Protein AF-A0A2H9MFX4-F1 (afdb_monomer)

Solvent-accessible surface area (backbone atoms only — not comparable to full-atom values): 13055 Å² total; per-residue (Å²): 135,83,80,72,89,67,78,86,83,47,38,59,93,48,71,59,37,54,36,48,76,57,34,69,46,71,56,81,93,83,42,78,42,67,38,9,71,33,79,54,71,45,71,46,87,70,40,37,30,39,48,29,32,22,68,29,23,31,64,46,41,86,54,72,51,70,62,97,59,85,51,80,83,89,83,82,90,82,64,96,91,70,81,88,90,69,98,63,99,62,86,80,71,84,75,75,82,87,59,84,83,77,72,57,59,90,75,57,66,83,73,75,92,59,72,44,78,38,73,42,32,25,54,80,18,57,61,35,7,51,54,70,75,44,66,69,69,41,53,70,88,70,70,82,56,102,54,52,88,70,20,3,29,43,32,63,36,72,37,63,79,39,80,91,33,45,35,37,38,30,18,25,57,45,76,68,23,28,50,36,24,50,49,42,61,76,39,38,87,81,43,38,85,66,49,60,96,47,59,25,32,34,24,64,42,82,45,77,91,26,44,44,68,56,82,128

Foldseek 3Di:
DDPPPPPPPAQDDDHLFFDQQSDWDDDPDDDIGGDRCAQQWDADQQGKIWHRNPNQNSNRHTDIDDDPDGDDDDDDDDDPPDDDPDPDPDDPPPPPPPDPPDDALVRDDPPPPAAEEAQEDQARHVVNCQLLVHDYPDAQVVVSDLDHALKWKWAWGACRRHHGHIYIYTYDNDPVNSVQSVLLVVVCVVQVVLPPPARMWIANGNDNVRIHGSDD

Sequence (216 aa):
WKVASEAFTNLGTTANTEEADELQTKAGTTSWINMGTKDEDHRSLYGIIIMNPKSHGASDEAVFKVPSEQVFATVSVKGPGSTTTATGTGIKKVVPVTNAVAKLDTEVSLPVGKHLVLVGGPAVNKLTAQALGLTYPTYGSSGLLPFAQGEGYVGLTDGVLEIGKYAVVVAGWEAGDTRNACSVLQQFGTFATQLDGNMAVKVTSVSASGITPVTS

Secondary structure (DSSP, 8-state):
----SS---SSSSSTTS--TTSSEEEETTTEEEE-TT--S-EE-TTSPEEP-HHHHHTTT---EE--SSPPPP------TT-----SSS---------S-----GGG-PSP-SS-EEEES-TTT-HHHHHHTT-PSS--GGGS-SSS-TT-EEEEEEESSSSTT-EEEEEEESSHHHHHHHHHHHHTTTTSHHHHTT-SEEEESSSSGGGEEE---

Mean predicted aligned error: 16.89 Å

Structure (mmCIF, N/CA/C/O backbone):
data_AF-A0A2H9MFX4-F1
#
_entry.id   AF-A0A2H9MFX4-F1
#
loop_
_atom_site.group_PDB
_atom_site.id
_atom_site.type_symbol
_atom_site.label_atom_id
_atom_site.label_alt_id
_atom_site.label_comp_id
_atom_site.label_asym_id
_atom_site.label_entity_id
_atom_site.label_seq_id
_atom_site.pdbx_PDB_ins_code
_atom_site.Cartn_x
_atom_site.Cartn_y
_atom_site.Cartn_z
_atom_site.occupancy
_atom_site.B_iso_or_equiv
_atom_site.auth_seq_id
_atom_site.auth_comp_id
_atom_site.auth_asym_id
_atom_site.auth_atom_id
_atom_site.pdbx_PDB_model_num
ATOM 1 N N . TRP A 1 1 ? 35.427 -18.149 -48.320 1.00 39.41 1 TRP A N 1
ATOM 2 C CA . TRP A 1 1 ? 35.585 -16.826 -48.942 1.00 39.41 1 TRP A CA 1
ATOM 3 C C . TRP A 1 1 ? 36.819 -16.910 -49.830 1.00 39.41 1 TRP A C 1
ATOM 5 O O . TRP A 1 1 ? 37.859 -17.338 -49.351 1.00 39.41 1 TRP A O 1
ATOM 15 N N . LYS A 1 2 ? 36.685 -16.682 -51.140 1.00 39.28 2 LYS A N 1
ATOM 16 C CA . LYS A 1 2 ? 37.841 -16.569 -52.040 1.00 39.28 2 LYS A CA 1
ATOM 17 C C . LYS A 1 2 ? 38.113 -15.078 -52.191 1.00 39.28 2 LYS A C 1
ATOM 19 O O . LYS A 1 2 ? 37.252 -14.378 -52.710 1.00 39.28 2 LYS A O 1
ATOM 24 N N . VAL A 1 3 ? 39.256 -14.611 -51.700 1.00 50.12 3 VAL A N 1
ATOM 25 C CA . VAL A 1 3 ? 39.753 -13.265 -52.003 1.00 50.12 3 VAL A CA 1
ATOM 26 C C . VAL A 1 3 ? 40.294 -13.327 -53.424 1.00 50.12 3 VAL A C 1
ATOM 28 O O . VAL A 1 3 ? 41.246 -14.063 -53.684 1.00 50.12 3 VAL A O 1
ATOM 31 N N . ALA A 1 4 ? 39.639 -12.643 -54.360 1.00 57.91 4 ALA A N 1
ATOM 32 C CA . ALA A 1 4 ? 40.260 -12.341 -55.641 1.00 57.91 4 ALA A CA 1
ATOM 33 C C . ALA A 1 4 ? 41.395 -11.351 -55.354 1.00 57.91 4 ALA A C 1
ATOM 35 O O . ALA A 1 4 ? 41.192 -10.376 -54.639 1.00 57.91 4 ALA A O 1
ATOM 36 N N . SER A 1 5 ? 42.598 -11.665 -55.821 1.00 59.69 5 SER A N 1
ATOM 37 C CA . SER A 1 5 ? 43.864 -11.047 -55.419 1.00 59.69 5 SER A CA 1
ATOM 38 C C . SER A 1 5 ? 44.111 -9.655 -56.012 1.00 59.69 5 SER A C 1
ATOM 40 O O . SER A 1 5 ? 45.230 -9.360 -56.428 1.00 59.69 5 SER A O 1
ATOM 42 N N . GLU A 1 6 ? 43.099 -8.799 -56.067 1.00 59.06 6 GLU A N 1
ATOM 43 C CA . GLU A 1 6 ? 43.366 -7.367 -56.151 1.00 59.06 6 GLU A CA 1
ATOM 44 C C . GLU A 1 6 ? 43.739 -6.928 -54.737 1.00 59.06 6 GLU A C 1
ATOM 46 O O . GLU A 1 6 ? 43.030 -7.227 -53.773 1.00 59.06 6 GLU A O 1
ATOM 51 N N . ALA A 1 7 ? 44.934 -6.356 -54.587 1.00 64.50 7 ALA A N 1
ATOM 52 C CA . ALA A 1 7 ? 45.392 -5.873 -53.297 1.00 64.50 7 ALA A CA 1
ATOM 53 C C . ALA A 1 7 ? 44.361 -4.858 -52.803 1.00 64.50 7 ALA A C 1
ATOM 55 O O . ALA A 1 7 ? 44.140 -3.839 -53.448 1.00 64.50 7 ALA A O 1
ATOM 56 N N . PHE A 1 8 ? 43.698 -5.168 -51.696 1.00 71.94 8 PHE A N 1
ATOM 57 C CA . PHE A 1 8 ? 42.841 -4.212 -51.019 1.00 71.94 8 PHE A CA 1
ATOM 58 C C . PHE A 1 8 ? 43.745 -3.083 -50.512 1.00 71.94 8 PHE A C 1
ATOM 60 O O . PHE A 1 8 ? 44.498 -3.285 -49.561 1.00 71.94 8 PHE A O 1
ATOM 67 N N . THR A 1 9 ? 43.778 -1.961 -51.232 1.00 77.31 9 THR A N 1
ATOM 68 C CA . THR A 1 9 ? 44.751 -0.878 -51.017 1.00 77.31 9 THR A CA 1
AT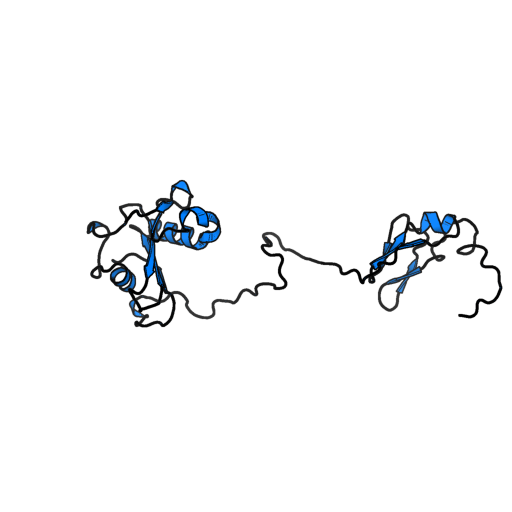OM 69 C C . THR A 1 9 ? 44.263 0.184 -50.052 1.00 77.31 9 THR A C 1
ATOM 71 O O . THR A 1 9 ? 45.087 0.810 -49.397 1.00 77.31 9 THR A O 1
ATOM 74 N N . ASN A 1 10 ? 42.953 0.392 -49.986 1.00 83.25 10 ASN A N 1
ATOM 75 C CA . ASN A 1 10 ? 42.322 1.440 -49.201 1.00 83.25 10 ASN A CA 1
ATOM 76 C C . ASN A 1 10 ? 40.840 1.116 -48.980 1.00 83.25 10 ASN A C 1
ATOM 78 O O . ASN A 1 10 ? 40.274 0.264 -49.675 1.00 83.25 10 ASN A O 1
ATOM 82 N N . LEU A 1 11 ? 40.220 1.805 -48.025 1.00 81.06 11 LEU A N 1
ATOM 83 C CA . LEU A 1 11 ? 38.769 1.851 -47.918 1.00 81.06 11 LEU A CA 1
ATOM 84 C C . LEU A 1 11 ? 38.230 2.866 -48.938 1.00 81.06 11 LEU A C 1
ATOM 86 O O . LEU A 1 11 ? 38.891 3.846 -49.276 1.00 81.06 11 LEU A O 1
ATOM 90 N N . GLY A 1 12 ? 37.070 2.565 -49.524 1.00 82.12 12 GLY A N 1
ATOM 91 C CA . GLY A 1 12 ? 36.447 3.430 -50.527 1.00 82.12 12 GLY A CA 1
ATOM 92 C C . GLY A 1 12 ? 37.248 3.597 -51.828 1.00 82.12 12 GLY A C 1
ATOM 93 O O . GLY A 1 12 ? 37.986 2.718 -52.277 1.00 82.12 12 GLY A O 1
ATOM 94 N N . THR A 1 13 ? 37.040 4.738 -52.473 1.00 85.25 13 THR A N 1
ATOM 95 C CA . THR A 1 13 ? 37.606 5.130 -53.768 1.00 85.25 13 THR A CA 1
ATOM 96 C C . THR A 1 13 ? 38.940 5.857 -53.603 1.00 85.25 13 THR A C 1
ATOM 98 O O . THR A 1 13 ? 39.829 5.704 -54.442 1.00 85.25 13 THR A O 1
ATOM 101 N N . THR A 1 14 ? 39.090 6.633 -52.528 1.00 85.00 14 THR A N 1
ATOM 102 C CA . THR A 1 14 ? 40.250 7.492 -52.266 1.00 85.00 14 THR A CA 1
ATOM 103 C C . THR A 1 14 ? 40.988 7.042 -51.010 1.00 85.00 14 THR A C 1
ATOM 105 O O . THR A 1 14 ? 40.412 6.999 -49.932 1.00 85.00 14 THR A O 1
ATOM 108 N N . ALA A 1 15 ? 42.289 6.767 -51.128 1.00 85.56 15 ALA A N 1
ATOM 109 C CA . ALA A 1 15 ? 43.101 6.359 -49.983 1.00 85.56 15 ALA A CA 1
ATOM 110 C C . ALA A 1 15 ? 43.196 7.444 -48.899 1.00 85.56 15 ALA A C 1
ATOM 112 O O . ALA A 1 15 ? 43.315 8.634 -49.210 1.00 85.56 15 ALA A O 1
ATOM 113 N N . ASN A 1 16 ? 43.239 7.015 -47.635 1.00 85.00 16 ASN A N 1
ATOM 114 C CA . ASN A 1 16 ? 43.343 7.867 -46.445 1.00 85.00 16 ASN A CA 1
ATOM 115 C C . ASN A 1 16 ? 42.297 8.998 -46.397 1.00 85.00 16 ASN A C 1
ATOM 117 O O . ASN A 1 16 ? 42.603 10.128 -46.008 1.00 85.00 16 ASN A O 1
ATOM 121 N N . THR A 1 17 ? 41.081 8.733 -46.874 1.00 87.06 17 THR A N 1
ATOM 122 C CA . THR A 1 17 ? 39.994 9.717 -46.921 1.00 87.06 17 THR A CA 1
ATOM 123 C C . THR A 1 17 ? 38.703 9.058 -46.473 1.00 87.06 17 THR A C 1
ATOM 125 O O . THR A 1 17 ? 38.373 7.987 -46.963 1.00 87.06 17 THR A O 1
ATOM 128 N N . GLU A 1 18 ? 37.953 9.698 -45.573 1.00 83.62 18 GLU A N 1
ATOM 129 C CA . GLU A 1 18 ? 36.629 9.197 -45.219 1.00 83.62 18 GLU A CA 1
ATOM 130 C C . GLU A 1 18 ? 35.659 9.312 -46.405 1.00 83.62 18 GLU A C 1
ATOM 132 O O . GLU A 1 18 ? 35.502 10.374 -47.017 1.00 83.62 18 GLU A O 1
ATOM 137 N N . GLU A 1 19 ? 34.936 8.237 -46.697 1.00 87.38 19 GLU A N 1
ATOM 138 C CA . GLU A 1 19 ? 33.903 8.223 -47.732 1.00 87.38 19 GLU A CA 1
ATOM 139 C C . GLU A 1 19 ? 32.602 7.662 -47.162 1.00 87.38 19 GLU A C 1
ATOM 141 O O . GLU A 1 19 ? 32.580 6.690 -46.416 1.00 87.38 19 GLU A O 1
ATOM 146 N N . ALA A 1 20 ? 31.464 8.282 -47.480 1.00 87.50 20 ALA A N 1
ATOM 147 C CA . ALA A 1 20 ? 30.200 7.937 -46.824 1.00 87.50 20 ALA A CA 1
ATOM 148 C C . ALA A 1 20 ? 29.805 6.461 -47.011 1.00 87.50 20 ALA A C 1
ATOM 150 O O . ALA A 1 20 ? 29.220 5.855 -46.109 1.00 87.50 20 ALA A O 1
ATOM 151 N N . ASP A 1 21 ? 30.106 5.897 -48.173 1.00 87.25 21 ASP A N 1
ATOM 152 C CA . ASP A 1 21 ? 29.733 4.560 -48.617 1.00 87.25 21 ASP A CA 1
ATOM 153 C C . ASP A 1 21 ? 30.829 3.498 -48.440 1.00 87.25 21 ASP A C 1
ATOM 155 O O . ASP A 1 21 ? 30.566 2.330 -48.720 1.00 87.25 21 ASP A O 1
ATOM 159 N N . GLU A 1 22 ? 31.997 3.843 -47.884 1.00 85.44 22 GLU A N 1
ATOM 160 C CA . GLU A 1 22 ? 33.064 2.867 -47.594 1.00 85.44 22 GLU A CA 1
ATOM 161 C C . GLU A 1 22 ? 32.666 1.862 -46.501 1.00 85.44 22 GLU A C 1
ATOM 163 O O . GLU A 1 22 ? 33.115 0.714 -46.481 1.00 85.44 22 GLU A O 1
ATOM 168 N N . LEU A 1 23 ? 31.780 2.292 -45.595 1.00 86.94 23 LEU A N 1
ATOM 169 C CA . LEU A 1 23 ? 31.239 1.482 -44.517 1.00 86.94 23 LEU A CA 1
ATOM 170 C C . LEU A 1 23 ? 29.729 1.663 -44.437 1.00 86.94 23 LEU A C 1
ATOM 172 O O . LEU A 1 23 ? 29.219 2.767 -44.241 1.00 86.94 23 LEU A O 1
ATOM 176 N N . GLN A 1 24 ? 29.001 0.552 -44.521 1.00 88.38 24 GLN A N 1
ATOM 177 C CA . GLN A 1 24 ? 27.544 0.549 -44.490 1.00 88.38 24 GLN A CA 1
ATOM 178 C C . GLN A 1 24 ? 27.020 -0.446 -43.462 1.00 88.38 24 GLN A C 1
ATOM 180 O O . GLN A 1 24 ? 27.511 -1.567 -43.331 1.00 88.38 24 GLN A O 1
ATOM 185 N N . THR A 1 25 ? 25.974 -0.048 -42.743 1.00 85.62 25 THR A N 1
ATOM 186 C CA . THR A 1 25 ? 25.243 -0.938 -41.836 1.00 85.62 25 THR A CA 1
ATOM 187 C C . THR A 1 25 ? 23.812 -1.093 -42.287 1.00 85.62 25 THR A C 1
ATOM 189 O O . THR A 1 25 ? 23.254 -0.238 -42.970 1.00 85.62 25 THR A O 1
ATOM 192 N N . LYS A 1 26 ? 23.192 -2.200 -41.895 1.00 82.50 26 LYS A N 1
ATOM 193 C CA . LYS A 1 26 ? 21.798 -2.448 -42.216 1.00 82.50 26 LYS A CA 1
ATOM 194 C C . LYS A 1 26 ? 20.895 -1.936 -41.098 1.00 82.50 26 LYS A C 1
ATOM 196 O O . LYS A 1 26 ? 21.016 -2.372 -39.954 1.00 82.50 26 LYS A O 1
ATOM 201 N N . ALA A 1 27 ? 19.952 -1.066 -41.440 1.00 74.31 27 ALA A N 1
ATOM 202 C CA . ALA A 1 27 ? 18.831 -0.724 -40.578 1.00 74.31 27 ALA A CA 1
ATOM 203 C C . ALA A 1 27 ? 17.614 -1.572 -40.954 1.00 74.31 27 ALA A C 1
ATOM 205 O O . ALA A 1 27 ? 17.039 -1.442 -42.038 1.00 74.31 27 ALA A O 1
ATOM 206 N N . GLY A 1 28 ? 17.225 -2.468 -40.047 1.00 70.81 28 GLY A N 1
ATOM 207 C CA . GLY A 1 28 ? 16.131 -3.407 -40.282 1.00 70.81 28 GLY A CA 1
ATOM 208 C C . GLY A 1 28 ? 16.453 -4.427 -41.380 1.00 70.81 28 GLY A C 1
ATOM 209 O O . GLY A 1 28 ? 17.571 -4.929 -41.487 1.00 70.81 28 GLY A O 1
ATOM 210 N N . THR A 1 29 ? 15.456 -4.782 -42.190 1.00 68.69 29 THR A N 1
ATOM 211 C CA . THR A 1 29 ? 15.558 -5.871 -43.177 1.00 68.69 29 THR A CA 1
ATOM 212 C C . THR A 1 29 ? 15.873 -5.414 -44.598 1.00 68.69 29 THR A C 1
ATOM 214 O O . THR A 1 29 ? 16.245 -6.266 -45.408 1.00 68.69 29 THR A O 1
ATOM 217 N N . THR A 1 30 ? 15.822 -4.116 -44.909 1.00 70.50 30 THR A N 1
ATOM 218 C CA . THR A 1 30 ? 15.873 -3.648 -46.309 1.00 70.50 30 THR A CA 1
ATOM 219 C C . THR A 1 30 ? 16.754 -2.432 -46.583 1.00 70.50 30 THR A C 1
ATOM 221 O O . THR A 1 30 ? 17.080 -2.216 -47.745 1.00 70.50 30 THR A O 1
ATOM 224 N N . SER A 1 31 ? 17.171 -1.662 -45.574 1.00 83.12 31 SER A N 1
ATOM 225 C CA . SER A 1 31 ? 17.859 -0.384 -45.810 1.00 83.12 31 SER A CA 1
ATOM 226 C C . SER A 1 31 ? 19.318 -0.422 -45.367 1.00 83.12 31 SER A C 1
ATOM 228 O O . SER A 1 31 ? 19.612 -0.816 -44.238 1.00 83.12 31 SER A O 1
ATOM 230 N N . TRP A 1 32 ? 20.219 0.020 -46.244 1.00 85.44 32 TRP A N 1
ATOM 231 C CA . TRP A 1 32 ? 21.618 0.292 -45.914 1.00 85.44 32 TRP A CA 1
ATOM 232 C C . TRP A 1 32 ? 21.774 1.750 -45.490 1.00 85.44 32 TRP A C 1
ATOM 234 O O . TRP A 1 32 ? 21.165 2.641 -46.081 1.00 85.44 32 TRP A O 1
ATOM 244 N N . ILE A 1 33 ? 22.567 1.984 -44.452 1.00 86.88 33 ILE A N 1
ATOM 245 C CA . ILE A 1 33 ? 22.908 3.308 -43.949 1.00 86.88 33 ILE A CA 1
ATOM 246 C C . ILE A 1 33 ? 24.422 3.470 -44.015 1.00 86.88 33 ILE A C 1
ATOM 248 O O . ILE A 1 33 ? 25.167 2.659 -43.465 1.00 86.88 33 ILE A O 1
ATOM 252 N N . ASN A 1 34 ? 24.836 4.555 -44.656 1.00 91.00 34 ASN A N 1
ATOM 253 C CA . ASN A 1 34 ? 26.212 5.021 -44.758 1.00 91.00 34 ASN A CA 1
ATOM 254 C C . ASN A 1 34 ? 26.750 5.456 -43.390 1.00 91.00 34 ASN A C 1
ATOM 256 O O . ASN A 1 34 ? 26.159 6.319 -42.733 1.00 91.00 34 ASN A O 1
ATOM 260 N N . MET A 1 35 ? 27.855 4.846 -42.967 1.00 88.38 35 MET A N 1
ATOM 261 C CA . MET A 1 35 ? 28.518 5.098 -41.688 1.00 88.38 35 MET A CA 1
ATOM 262 C C . MET A 1 35 ? 29.842 5.840 -41.833 1.00 88.38 35 MET A C 1
ATOM 264 O O . MET A 1 35 ? 30.261 6.427 -40.846 1.00 88.38 35 MET A O 1
ATOM 268 N N . GLY A 1 36 ? 30.489 5.842 -43.004 1.00 87.25 36 GLY A N 1
ATOM 269 C CA . GLY A 1 36 ? 31.882 6.294 -43.130 1.00 87.25 36 GLY A CA 1
ATOM 270 C C . GLY A 1 36 ? 32.133 7.729 -42.659 1.00 87.25 36 GLY A C 1
ATOM 271 O O . GLY A 1 36 ? 33.122 7.996 -42.002 1.00 87.25 36 GLY A O 1
ATOM 272 N N . THR A 1 37 ? 31.181 8.653 -42.823 1.00 89.81 37 THR A N 1
ATOM 273 C CA . THR A 1 37 ? 31.348 10.048 -42.362 1.00 89.81 37 THR A CA 1
ATOM 274 C C . THR A 1 37 ? 30.904 10.302 -40.918 1.00 89.81 37 THR A C 1
ATOM 276 O O . THR A 1 37 ? 30.735 11.459 -40.528 1.00 89.81 37 THR A O 1
ATOM 279 N N . LYS A 1 38 ? 30.623 9.261 -40.129 1.00 88.75 38 LYS A N 1
ATOM 280 C CA . LYS A 1 38 ? 30.184 9.407 -38.737 1.00 88.75 38 LYS A CA 1
ATOM 281 C C . LYS A 1 38 ? 31.383 9.533 -37.806 1.00 88.75 38 LYS A C 1
ATOM 283 O O . LYS A 1 38 ? 32.264 8.684 -37.806 1.00 88.75 38 LYS A O 1
ATOM 288 N N . ASP A 1 39 ? 31.394 10.587 -37.004 1.00 90.00 39 ASP A N 1
ATOM 289 C CA . ASP A 1 39 ? 32.434 10.920 -36.024 1.00 90.00 39 ASP A CA 1
ATOM 290 C C . ASP A 1 39 ? 32.157 10.351 -34.620 1.00 90.00 39 ASP A C 1
ATOM 292 O O . ASP A 1 39 ? 32.932 10.561 -33.687 1.00 90.00 39 ASP A O 1
ATOM 296 N N . GLU A 1 40 ? 31.073 9.588 -34.480 1.00 89.12 40 GLU A N 1
ATOM 297 C CA . GLU A 1 40 ? 30.608 8.982 -33.236 1.00 89.12 40 GLU A CA 1
ATOM 298 C C . GLU A 1 40 ? 30.688 7.449 -33.287 1.00 89.12 40 GLU A C 1
ATOM 300 O O . GLU A 1 40 ? 30.625 6.822 -34.349 1.00 89.12 40 GLU A O 1
ATOM 305 N N . ASP A 1 41 ? 30.760 6.829 -32.110 1.00 89.75 41 ASP A N 1
ATOM 306 C CA . ASP A 1 41 ? 30.645 5.380 -31.979 1.00 89.75 41 ASP A CA 1
ATOM 307 C C . ASP A 1 41 ? 29.198 4.928 -32.217 1.00 89.75 41 ASP A C 1
ATOM 309 O O . ASP A 1 41 ? 28.263 5.344 -31.526 1.00 89.75 41 ASP A O 1
ATOM 313 N N . HIS A 1 42 ? 29.006 3.990 -33.144 1.00 86.19 42 HIS A N 1
ATOM 314 C CA . HIS A 1 42 ? 27.687 3.465 -33.486 1.00 86.19 42 HIS A CA 1
ATOM 315 C C . HIS A 1 42 ? 27.511 2.026 -33.018 1.00 86.19 42 HIS A C 1
ATOM 317 O O . HIS A 1 42 ? 28.303 1.146 -33.338 1.00 86.19 42 HIS A O 1
ATOM 323 N N . ARG A 1 43 ? 26.428 1.749 -32.284 1.00 86.12 43 ARG A N 1
ATOM 324 C CA . ARG A 1 43 ? 26.096 0.397 -31.820 1.00 86.12 43 ARG A CA 1
ATOM 325 C C . ARG A 1 43 ? 25.024 -0.243 -32.700 1.00 86.12 43 ARG A C 1
ATOM 327 O O . ARG A 1 43 ? 23.936 0.300 -32.863 1.00 86.12 43 ARG A O 1
ATOM 334 N N . SER A 1 44 ? 25.316 -1.435 -33.207 1.00 80.75 44 SER A N 1
ATOM 335 C CA . SER A 1 44 ? 24.356 -2.285 -33.913 1.00 80.75 44 SER A CA 1
ATOM 336 C C . SER A 1 44 ? 23.330 -2.921 -32.966 1.00 80.75 44 SER A C 1
ATOM 338 O O . SER A 1 44 ? 23.552 -3.035 -31.759 1.00 80.75 44 SER A O 1
ATOM 340 N N . LEU A 1 45 ? 22.230 -3.432 -33.531 1.00 74.25 45 LEU A N 1
ATOM 341 C CA . LEU A 1 45 ? 21.192 -4.165 -32.792 1.00 74.25 45 LEU A CA 1
ATOM 342 C C . LEU A 1 45 ? 21.745 -5.360 -31.995 1.00 74.25 45 LEU A C 1
ATOM 344 O O . LEU A 1 45 ? 21.217 -5.694 -30.940 1.00 74.25 45 LEU A O 1
ATOM 348 N N . TYR A 1 46 ? 22.818 -5.983 -32.484 1.00 73.69 46 TYR A N 1
ATOM 349 C CA . TYR A 1 46 ? 23.451 -7.146 -31.857 1.00 73.69 46 TYR A CA 1
ATOM 350 C C . TYR A 1 46 ? 24.598 -6.773 -30.907 1.00 73.69 46 TYR A C 1
ATOM 352 O O . TYR A 1 46 ? 25.336 -7.643 -30.455 1.00 73.69 46 TYR A O 1
ATOM 360 N N . GLY A 1 47 ? 24.762 -5.484 -30.590 1.00 76.44 47 GLY A N 1
ATOM 361 C CA . GLY A 1 47 ? 25.734 -5.012 -29.606 1.00 76.44 47 GLY A CA 1
ATOM 362 C C . GLY A 1 47 ? 27.143 -4.763 -30.141 1.00 76.44 47 GLY A C 1
ATOM 363 O O . GLY A 1 47 ? 27.972 -4.264 -29.386 1.00 76.44 47 GLY A O 1
ATOM 364 N N . ILE A 1 48 ? 27.415 -5.048 -31.420 1.00 85.88 48 ILE A N 1
ATOM 365 C CA . ILE A 1 48 ? 28.682 -4.678 -32.073 1.00 85.88 48 ILE A CA 1
ATOM 366 C C . ILE A 1 48 ? 28.762 -3.155 -32.125 1.00 85.88 48 ILE A C 1
ATOM 368 O O . ILE A 1 48 ? 27.821 -2.525 -32.613 1.00 85.88 48 ILE A O 1
ATOM 372 N N . ILE A 1 49 ? 29.856 -2.585 -31.628 1.00 87.56 49 ILE A N 1
ATOM 373 C CA . ILE A 1 49 ? 30.132 -1.149 -31.695 1.00 87.56 49 ILE A CA 1
ATOM 374 C C . ILE A 1 49 ? 31.136 -0.907 -32.817 1.00 87.56 49 ILE A C 1
ATOM 376 O O . ILE A 1 49 ? 32.187 -1.541 -32.859 1.00 87.56 49 ILE A O 1
ATOM 380 N N . ILE A 1 50 ? 30.795 0.004 -33.713 1.00 89.12 50 ILE A N 1
ATOM 381 C CA . ILE A 1 50 ? 31.646 0.530 -34.770 1.00 89.12 50 ILE A CA 1
ATOM 382 C C . ILE A 1 50 ? 32.278 1.797 -34.210 1.00 89.12 50 ILE A C 1
ATOM 384 O O . ILE A 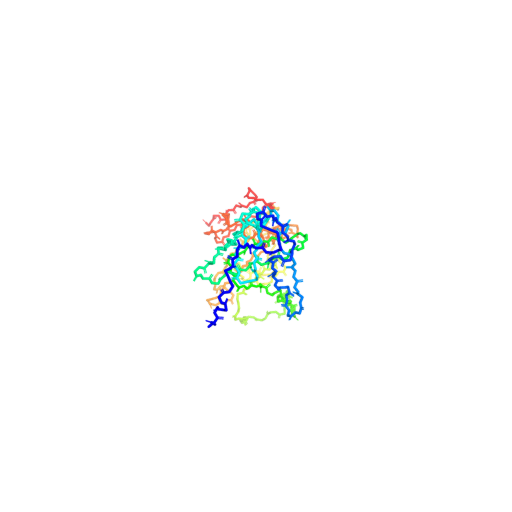1 50 ? 31.549 2.717 -33.835 1.00 89.12 50 ILE A O 1
ATOM 388 N N . MET A 1 51 ? 33.601 1.810 -34.085 1.00 88.94 51 MET A N 1
ATOM 389 C CA . MET A 1 51 ? 34.311 2.902 -33.428 1.00 88.94 51 MET A CA 1
ATOM 390 C C . MET A 1 51 ? 34.671 3.991 -34.426 1.00 88.94 51 MET A C 1
ATOM 392 O O . MET A 1 51 ? 35.326 3.684 -35.417 1.00 88.94 51 MET A O 1
ATOM 396 N N . ASN A 1 52 ? 34.252 5.230 -34.142 1.00 88.56 52 ASN A N 1
ATOM 397 C CA . ASN A 1 52 ? 34.512 6.445 -34.929 1.00 88.56 52 ASN A CA 1
ATOM 398 C C . ASN A 1 52 ? 34.823 6.168 -36.421 1.00 88.56 52 ASN A C 1
ATOM 400 O O . ASN A 1 52 ? 35.995 6.230 -36.819 1.00 88.56 52 ASN A O 1
ATOM 404 N N . PRO A 1 53 ? 33.807 5.792 -37.224 1.00 89.38 53 PRO A N 1
ATOM 405 C CA . PRO A 1 53 ? 33.990 5.406 -38.622 1.00 89.38 53 PRO A CA 1
ATOM 406 C C . PRO A 1 53 ? 34.797 6.411 -39.441 1.00 89.38 53 PRO A C 1
ATOM 408 O O . PRO A 1 53 ? 35.645 6.004 -40.220 1.00 89.38 53 PRO A O 1
ATOM 411 N N . LYS A 1 54 ? 34.589 7.709 -39.207 1.00 89.19 54 LYS A N 1
ATOM 412 C CA . LYS A 1 54 ? 35.254 8.789 -39.934 1.00 89.19 54 LYS A CA 1
ATOM 413 C C . LYS A 1 54 ? 36.763 8.781 -39.758 1.00 89.19 54 LYS A C 1
ATOM 415 O O . LYS A 1 54 ? 37.504 8.829 -40.733 1.00 89.19 54 LYS A O 1
ATOM 420 N N . SER A 1 55 ? 37.228 8.741 -38.511 1.00 89.88 55 SER A N 1
ATOM 421 C CA . SER A 1 55 ? 38.665 8.814 -38.237 1.00 89.88 55 SER A CA 1
ATOM 422 C C . SER A 1 55 ? 39.409 7.567 -38.711 1.00 89.88 55 SER A C 1
ATOM 424 O O . SER A 1 55 ? 40.560 7.676 -39.129 1.00 89.88 55 SER A O 1
ATOM 426 N N . HIS A 1 56 ? 38.776 6.396 -38.613 1.00 86.69 56 HIS A N 1
ATOM 427 C CA . HIS A 1 56 ? 39.394 5.141 -39.033 1.00 86.69 56 HIS A CA 1
ATOM 428 C C . HIS A 1 56 ? 39.299 4.948 -40.553 1.00 86.69 56 HIS A C 1
ATOM 430 O O . HIS A 1 56 ? 40.287 4.535 -41.147 1.00 86.69 56 HIS A O 1
ATOM 436 N N . GLY A 1 57 ? 38.198 5.352 -41.197 1.00 85.00 57 GLY A N 1
ATOM 437 C CA . GLY A 1 57 ? 38.058 5.378 -42.659 1.00 85.00 57 GLY A CA 1
ATOM 438 C C . GLY A 1 57 ? 39.109 6.265 -43.328 1.00 85.00 57 GLY A C 1
ATOM 439 O O . GLY A 1 57 ? 39.832 5.817 -44.210 1.00 85.00 57 GLY A O 1
ATOM 440 N N . ALA A 1 58 ? 39.352 7.460 -42.775 1.00 87.38 58 ALA A N 1
ATOM 441 C CA . ALA A 1 58 ? 40.457 8.328 -43.198 1.00 87.38 58 ALA A CA 1
ATOM 442 C C . ALA A 1 58 ? 41.867 7.737 -42.968 1.00 87.38 58 ALA A C 1
ATOM 444 O O . ALA A 1 58 ? 42.854 8.316 -43.413 1.00 87.38 58 ALA A O 1
ATOM 445 N N . SER A 1 59 ? 41.978 6.605 -42.270 1.00 86.94 59 SER A N 1
ATOM 446 C CA . SER A 1 59 ? 43.220 5.841 -42.083 1.00 86.94 59 SER A CA 1
ATOM 447 C C . SER A 1 59 ? 43.172 4.467 -42.769 1.00 86.94 59 SER A C 1
ATOM 449 O O . SER A 1 59 ? 44.022 3.627 -42.492 1.00 86.94 59 SER A O 1
ATOM 451 N N . ASP A 1 60 ? 42.179 4.218 -43.632 1.00 84.94 60 ASP A N 1
ATOM 452 C CA . ASP A 1 60 ? 41.934 2.935 -44.300 1.00 84.94 60 ASP A CA 1
ATOM 453 C C . ASP A 1 60 ? 41.704 1.749 -43.332 1.00 84.94 60 ASP A C 1
ATOM 455 O O . ASP A 1 60 ? 41.980 0.587 -43.642 1.00 84.94 60 ASP A O 1
ATOM 459 N N . GLU A 1 61 ? 41.140 2.029 -42.153 1.00 85.88 61 GL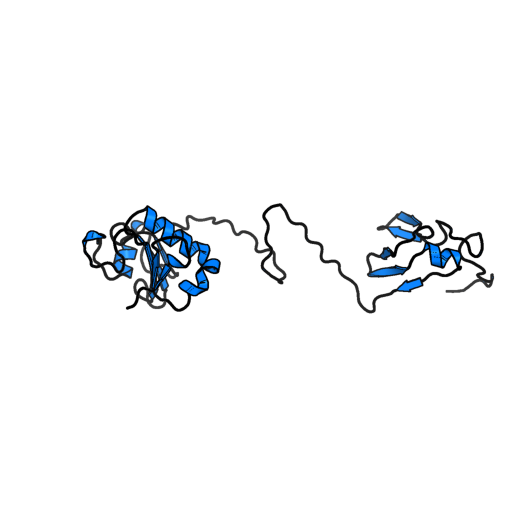U A N 1
ATOM 460 C CA . GLU A 1 61 ? 40.850 1.064 -41.093 1.00 85.88 61 GLU A CA 1
ATOM 461 C C . GLU A 1 61 ? 39.356 0.994 -40.729 1.00 85.88 61 GLU A C 1
ATOM 463 O O . GLU A 1 61 ? 38.630 1.984 -40.698 1.00 85.88 61 GLU A O 1
ATOM 468 N N . ALA A 1 62 ? 38.889 -0.205 -40.365 1.00 84.94 62 ALA A N 1
ATOM 469 C CA . ALA A 1 62 ? 37.555 -0.414 -39.808 1.00 84.94 62 ALA A CA 1
ATOM 470 C C . ALA A 1 62 ? 37.657 -1.116 -38.448 1.00 84.94 62 ALA A C 1
ATOM 472 O O . ALA A 1 62 ? 37.984 -2.303 -38.364 1.00 84.94 62 ALA A O 1
ATOM 473 N N . VAL A 1 63 ? 37.372 -0.380 -37.370 1.00 88.06 63 VAL A N 1
ATOM 474 C CA . VAL A 1 63 ? 37.526 -0.867 -35.992 1.00 88.06 63 VAL A CA 1
ATOM 475 C C . VAL A 1 63 ? 36.174 -1.238 -35.387 1.00 88.06 63 VAL A C 1
ATOM 477 O O . VAL A 1 63 ? 35.264 -0.414 -35.261 1.00 88.06 63 VAL A O 1
ATOM 480 N N . PHE A 1 64 ? 36.058 -2.498 -34.961 1.00 87.31 64 PHE A N 1
ATOM 481 C CA . PHE A 1 64 ? 34.846 -3.053 -34.362 1.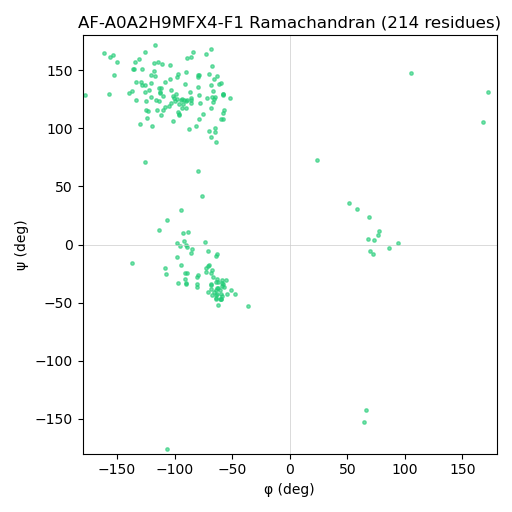00 87.31 64 PHE A CA 1
ATOM 482 C C . PHE A 1 64 ? 35.117 -3.603 -32.966 1.00 87.31 64 PHE A C 1
ATOM 484 O O . PHE A 1 64 ? 36.023 -4.410 -32.758 1.00 87.31 64 PHE A O 1
ATOM 491 N N . LYS A 1 65 ? 34.254 -3.251 -32.014 1.00 87.69 65 LYS A N 1
ATOM 492 C CA . LYS A 1 65 ? 34.193 -3.894 -30.703 1.00 87.69 65 LYS A CA 1
ATOM 493 C C . LYS A 1 65 ? 33.028 -4.874 -30.683 1.00 87.69 65 LYS A C 1
ATOM 495 O O . LYS A 1 65 ? 31.862 -4.479 -30.622 1.00 87.69 65 LYS A O 1
ATOM 500 N N . VAL A 1 66 ? 33.361 -6.159 -30.735 1.00 84.62 66 VAL A N 1
ATOM 501 C CA . VAL A 1 66 ? 32.392 -7.256 -30.689 1.00 84.62 66 VAL A CA 1
ATOM 502 C C . VAL A 1 66 ? 32.295 -7.760 -29.246 1.00 84.62 66 VAL A C 1
ATOM 504 O O . VAL A 1 66 ? 33.313 -8.153 -28.675 1.00 84.62 66 VAL A O 1
ATOM 507 N N . PRO A 1 67 ? 31.111 -7.720 -28.618 1.00 81.94 67 PRO A N 1
ATOM 508 C CA . PRO A 1 67 ? 30.942 -8.243 -27.271 1.00 81.94 67 PRO A CA 1
ATOM 509 C C . PRO A 1 67 ? 31.030 -9.778 -27.275 1.00 81.94 67 PRO A C 1
ATOM 511 O O . PRO A 1 67 ? 30.603 -10.430 -28.226 1.00 81.94 67 PRO A O 1
ATOM 514 N N . SER A 1 68 ? 31.567 -10.363 -26.200 1.00 79.38 68 SER A N 1
ATOM 515 C CA . SER A 1 68 ? 31.637 -11.825 -26.025 1.00 79.38 68 SER A CA 1
ATOM 516 C C . SER A 1 68 ? 30.266 -12.468 -25.788 1.00 79.38 68 SER A C 1
ATOM 518 O O . SER A 1 68 ? 30.118 -13.675 -25.947 1.00 79.38 68 SER A O 1
ATOM 520 N N . GLU A 1 69 ? 29.270 -11.663 -25.418 1.00 76.81 69 GLU A N 1
ATOM 521 C CA . GLU A 1 69 ? 27.891 -12.069 -25.161 1.00 76.81 69 GLU A CA 1
ATOM 522 C C . GLU A 1 69 ? 26.910 -11.096 -25.829 1.00 76.81 69 GLU A C 1
ATOM 524 O O . GLU A 1 69 ? 27.238 -9.938 -26.099 1.00 76.81 69 GLU A O 1
ATOM 529 N N . GLN A 1 70 ? 25.686 -11.556 -26.095 1.00 69.31 70 GLN A N 1
ATOM 530 C CA . GLN A 1 70 ? 24.658 -10.728 -26.720 1.00 69.31 70 GLN A CA 1
ATOM 531 C C . GLN A 1 70 ? 24.241 -9.578 -25.791 1.00 69.31 70 GLN A C 1
ATOM 533 O O . GLN A 1 70 ? 23.829 -9.795 -24.653 1.00 69.31 70 GLN A O 1
ATOM 538 N N . VAL A 1 71 ? 24.319 -8.342 -26.287 1.00 70.12 71 VAL A N 1
ATOM 539 C CA . VAL A 1 71 ? 23.934 -7.149 -25.521 1.00 70.12 71 VAL A CA 1
ATOM 540 C C . VAL A 1 71 ? 22.433 -6.908 -25.667 1.00 70.12 71 VAL A C 1
ATOM 542 O O . VAL A 1 71 ? 21.934 -6.743 -26.778 1.00 70.12 71 VAL A O 1
ATOM 545 N N . PHE A 1 72 ? 21.720 -6.830 -24.543 1.00 69.81 72 PHE A N 1
ATOM 546 C CA . PHE A 1 72 ? 20.298 -6.483 -24.493 1.00 69.81 72 PHE A CA 1
ATOM 547 C C . PHE A 1 72 ? 20.107 -5.040 -24.012 1.00 69.81 72 PHE A C 1
ATOM 549 O O . PHE A 1 72 ? 20.823 -4.569 -23.128 1.00 69.81 72 PHE A O 1
ATOM 556 N N . ALA A 1 73 ? 19.127 -4.333 -24.581 1.00 62.44 73 ALA A N 1
ATOM 557 C CA . ALA A 1 73 ? 18.731 -3.006 -24.119 1.00 62.44 73 ALA A CA 1
ATOM 558 C C . ALA A 1 73 ? 17.501 -3.106 -23.209 1.00 62.44 73 ALA A C 1
ATOM 560 O O . ALA A 1 73 ? 16.458 -3.620 -23.613 1.00 62.44 73 ALA A O 1
ATOM 561 N N . THR A 1 74 ? 17.599 -2.557 -22.000 1.00 59.84 74 THR A N 1
ATOM 562 C CA . THR A 1 74 ? 16.441 -2.377 -21.117 1.00 59.84 74 THR A CA 1
ATOM 563 C C . THR A 1 74 ? 15.780 -1.042 -21.443 1.00 59.84 74 THR A C 1
ATOM 565 O O . THR A 1 74 ? 16.243 0.010 -21.006 1.00 59.84 74 THR A O 1
ATOM 568 N N . VAL A 1 75 ? 14.700 -1.069 -22.224 1.00 65.50 75 VAL A N 1
ATOM 569 C CA . VAL A 1 75 ? 13.904 0.128 -22.533 1.00 65.50 75 VAL A CA 1
ATOM 570 C C . VAL A 1 75 ? 12.746 0.223 -21.544 1.00 65.50 75 VAL A C 1
ATOM 572 O O . VAL A 1 75 ? 11.950 -0.705 -21.424 1.00 65.50 75 VAL A O 1
ATOM 575 N N . SER A 1 76 ? 12.632 1.355 -20.847 1.00 61.00 76 SER A N 1
ATOM 576 C CA . SER A 1 76 ? 11.470 1.663 -20.009 1.00 61.00 76 SER A CA 1
ATOM 577 C C . SER A 1 76 ? 10.875 3.008 -20.414 1.00 61.00 76 SER A C 1
ATOM 579 O O . SER A 1 76 ? 11.592 3.994 -20.571 1.00 61.00 76 SER A O 1
ATOM 581 N N . VAL A 1 77 ? 9.556 3.043 -20.604 1.00 66.69 77 VAL A N 1
ATOM 582 C CA . VAL A 1 77 ? 8.796 4.265 -20.893 1.00 66.69 77 VAL A CA 1
ATOM 583 C C . VAL A 1 77 ? 7.889 4.529 -19.697 1.00 66.69 77 VAL A C 1
ATOM 585 O O . VAL A 1 77 ? 7.112 3.658 -19.309 1.00 66.69 77 VAL A O 1
ATOM 588 N N . LYS A 1 78 ? 8.008 5.715 -19.091 1.00 59.91 78 LYS A N 1
ATOM 589 C CA . LYS A 1 78 ? 7.242 6.121 -17.903 1.00 59.91 78 LYS A CA 1
ATOM 590 C C . LYS A 1 78 ? 6.404 7.367 -18.185 1.00 59.91 78 LYS A C 1
ATOM 592 O O . LYS A 1 78 ? 6.886 8.299 -18.823 1.00 59.91 78 LYS A O 1
ATOM 597 N N . GLY A 1 79 ? 5.169 7.382 -17.686 1.00 68.19 79 GLY A N 1
ATOM 598 C CA . GLY A 1 79 ? 4.314 8.572 -17.667 1.00 68.19 79 GLY A CA 1
ATOM 599 C C . GLY A 1 79 ? 4.592 9.476 -16.452 1.00 68.19 79 GLY A C 1
ATOM 600 O O . GLY A 1 79 ? 5.236 9.030 -15.494 1.00 68.19 79 GLY A O 1
ATOM 601 N N . PRO A 1 80 ? 4.108 10.735 -16.457 1.00 57.69 80 PRO A N 1
ATOM 602 C CA . PRO A 1 80 ? 4.221 11.634 -15.309 1.00 57.69 80 PRO A CA 1
ATOM 603 C C . PRO A 1 80 ? 3.551 11.019 -14.069 1.00 57.69 80 PRO A C 1
ATOM 605 O O . PRO A 1 80 ? 2.406 10.584 -14.140 1.00 57.69 80 PRO A O 1
ATOM 608 N N . GLY A 1 81 ? 4.267 10.968 -12.940 1.00 61.28 81 GLY A N 1
ATOM 609 C CA . GLY A 1 81 ? 3.752 10.442 -11.664 1.00 61.28 81 GLY A CA 1
ATOM 610 C C . GLY A 1 81 ? 4.041 8.963 -11.372 1.00 61.28 81 GLY A C 1
ATOM 611 O O . GLY A 1 81 ? 3.653 8.475 -10.315 1.00 61.28 81 GLY A O 1
ATOM 612 N N . SER A 1 82 ? 4.744 8.239 -12.250 1.00 47.12 82 SER A N 1
ATOM 613 C CA . SER A 1 82 ? 5.140 6.848 -11.984 1.00 47.12 82 SER A CA 1
ATOM 614 C C . SER A 1 82 ? 6.453 6.772 -11.194 1.00 47.12 82 SER A C 1
ATOM 616 O O . SER A 1 82 ? 7.500 7.201 -11.683 1.00 47.12 82 SER A O 1
ATOM 618 N N . THR A 1 83 ? 6.430 6.143 -10.018 1.00 49.75 83 THR A N 1
ATOM 619 C CA . THR A 1 83 ? 7.632 5.641 -9.333 1.00 49.75 83 THR A CA 1
ATOM 620 C C . THR A 1 83 ? 7.800 4.148 -9.613 1.00 49.75 83 THR A C 1
ATOM 622 O O . THR A 1 83 ? 6.824 3.417 -9.771 1.00 49.75 83 THR A O 1
ATOM 625 N N . THR A 1 84 ? 9.046 3.694 -9.743 1.00 47.06 84 THR A N 1
ATOM 626 C CA . THR A 1 84 ? 9.380 2.273 -9.888 1.00 47.06 84 THR A CA 1
ATOM 627 C C . THR A 1 84 ? 9.961 1.780 -8.570 1.00 47.06 84 THR A C 1
ATOM 629 O O . THR A 1 84 ? 10.976 2.278 -8.097 1.00 47.06 84 THR A O 1
ATOM 632 N N . THR A 1 85 ? 9.301 0.804 -7.959 1.00 48.22 85 THR A N 1
ATOM 633 C CA . THR A 1 85 ? 9.768 0.105 -6.756 1.00 48.22 85 THR A CA 1
ATOM 634 C C . THR A 1 85 ? 9.774 -1.389 -7.043 1.00 48.22 85 THR A C 1
ATOM 636 O O . THR A 1 85 ? 8.899 -2.112 -6.583 1.00 48.22 85 THR A O 1
ATOM 639 N N . ALA A 1 86 ? 10.712 -1.842 -7.879 1.00 46.12 86 ALA A N 1
ATOM 640 C CA . ALA A 1 86 ? 11.320 -3.175 -7.790 1.00 46.12 86 ALA A CA 1
ATOM 641 C C . ALA A 1 86 ? 12.223 -3.467 -8.993 1.00 46.12 86 ALA A C 1
ATOM 643 O O . ALA A 1 86 ? 11.811 -3.384 -10.150 1.00 46.12 86 ALA A O 1
ATOM 644 N N . THR A 1 87 ? 13.424 -3.943 -8.684 1.00 49.47 87 THR A N 1
ATOM 645 C CA . THR A 1 87 ? 14.218 -4.829 -9.533 1.00 49.47 87 THR A CA 1
ATOM 646 C C . THR A 1 87 ? 13.499 -6.183 -9.580 1.00 49.47 87 THR A C 1
ATOM 648 O O . THR A 1 87 ? 13.651 -6.998 -8.677 1.00 49.47 87 THR A O 1
ATOM 651 N N . GLY A 1 88 ? 12.627 -6.405 -10.566 1.00 51.41 88 GLY A N 1
ATOM 652 C CA . GLY A 1 88 ? 11.886 -7.663 -10.690 1.00 51.41 88 GLY A CA 1
ATOM 653 C C . GLY A 1 88 ? 10.996 -7.707 -11.928 1.00 51.41 88 GLY A C 1
ATOM 654 O O . GLY A 1 88 ? 10.219 -6.792 -12.189 1.00 51.41 88 GLY A O 1
ATOM 655 N N . THR A 1 89 ? 11.127 -8.778 -12.703 1.00 46.41 89 THR A N 1
ATOM 656 C CA . THR A 1 89 ? 10.400 -9.081 -13.941 1.00 46.41 89 THR A CA 1
ATOM 657 C C . THR A 1 89 ? 8.907 -9.259 -13.660 1.00 46.41 89 THR A C 1
ATOM 659 O O . THR A 1 89 ? 8.428 -10.356 -13.395 1.00 46.41 89 THR A O 1
ATOM 662 N N . GLY A 1 90 ? 8.144 -8.172 -13.689 1.00 47.12 90 GLY A N 1
ATOM 663 C CA . GLY A 1 90 ? 6.695 -8.261 -13.577 1.00 47.12 90 GLY A CA 1
ATOM 664 C C . GLY A 1 90 ? 6.050 -6.911 -13.343 1.00 47.12 90 GLY A C 1
ATOM 665 O O . GLY A 1 90 ? 6.060 -6.389 -12.232 1.00 47.12 90 GLY A O 1
ATOM 666 N N . ILE A 1 91 ? 5.420 -6.370 -14.385 1.00 50.03 91 ILE A N 1
ATOM 667 C CA . ILE A 1 91 ? 4.409 -5.330 -14.215 1.00 50.03 91 ILE A CA 1
ATOM 668 C C . ILE A 1 91 ? 3.333 -5.935 -13.308 1.00 50.03 91 ILE A C 1
ATOM 670 O O . ILE A 1 91 ? 2.649 -6.882 -13.701 1.00 50.03 91 ILE A O 1
ATOM 674 N N . LYS A 1 92 ? 3.180 -5.414 -12.086 1.00 54.44 92 LYS A N 1
ATOM 675 C CA . LYS A 1 92 ? 2.023 -5.740 -11.251 1.00 54.44 92 LYS A CA 1
ATOM 676 C C . LYS A 1 92 ? 0.798 -5.172 -11.967 1.00 54.44 92 LYS A C 1
ATOM 678 O O . LYS A 1 92 ? 0.528 -3.978 -11.892 1.00 54.44 92 LYS A O 1
ATOM 683 N N . LYS A 1 93 ? 0.101 -6.014 -12.735 1.00 50.78 93 LYS A N 1
ATOM 684 C CA . LYS A 1 93 ? -1.197 -5.681 -13.327 1.00 50.78 93 LYS A CA 1
ATOM 685 C C . LYS A 1 93 ? -2.092 -5.168 -12.201 1.00 50.78 93 LYS A C 1
ATOM 687 O O . LYS A 1 93 ? -2.253 -5.857 -11.195 1.00 50.78 93 LYS A O 1
ATOM 692 N N . VAL A 1 94 ? -2.668 -3.979 -12.366 1.00 52.53 94 VAL A N 1
ATOM 693 C CA . VAL A 1 94 ? -3.751 -3.516 -11.493 1.00 52.53 94 VAL A CA 1
ATOM 694 C C . VAL A 1 94 ? -4.877 -4.533 -11.647 1.00 52.53 94 VAL A C 1
ATOM 696 O O . VAL A 1 94 ? -5.478 -4.633 -12.715 1.00 52.53 94 VAL A O 1
ATOM 699 N N . VAL A 1 95 ? -5.102 -5.356 -10.623 1.00 55.00 95 VAL A N 1
ATOM 700 C CA . VAL A 1 95 ? -6.276 -6.226 -10.556 1.00 55.00 95 VAL A CA 1
ATOM 701 C C . VAL A 1 95 ? -7.421 -5.320 -10.119 1.00 55.00 95 VAL A C 1
ATOM 703 O O . VAL A 1 95 ? -7.402 -4.856 -8.977 1.00 55.00 95 VAL A O 1
ATOM 706 N N . PRO A 1 96 ? -8.374 -4.988 -11.008 1.00 52.28 96 PRO A N 1
ATOM 707 C CA . PRO A 1 96 ? -9.509 -4.181 -10.607 1.00 52.28 96 PRO A CA 1
ATOM 708 C C . PRO A 1 96 ? -10.284 -4.932 -9.527 1.00 52.28 96 PRO A C 1
ATOM 710 O O . PRO A 1 96 ? -10.476 -6.146 -9.599 1.00 52.28 96 PRO A O 1
ATOM 713 N N . VAL A 1 97 ? -10.721 -4.196 -8.514 1.00 57.59 97 VAL A N 1
ATOM 714 C CA . VAL A 1 97 ? -11.602 -4.719 -7.477 1.00 57.59 97 VAL A CA 1
ATOM 715 C C . VAL A 1 97 ? -12.971 -4.958 -8.120 1.00 57.59 97 VAL A C 1
ATOM 717 O O . VAL A 1 97 ? -13.735 -4.021 -8.323 1.00 57.59 97 VAL A O 1
ATOM 720 N N . THR A 1 98 ? -13.257 -6.200 -8.521 1.00 57.84 98 THR A N 1
ATOM 721 C CA . THR A 1 98 ? -14.485 -6.545 -9.267 1.00 57.84 98 THR A CA 1
ATOM 722 C C . THR A 1 98 ? -15.693 -6.823 -8.375 1.00 57.84 98 THR A C 1
ATOM 724 O O . THR A 1 98 ? -16.795 -6.982 -8.885 1.00 57.84 98 THR A O 1
ATOM 727 N N . ASN A 1 99 ? -15.495 -6.885 -7.057 1.00 59.81 99 ASN A N 1
ATOM 728 C CA . ASN A 1 99 ? -16.537 -7.130 -6.063 1.00 59.81 99 ASN A CA 1
ATOM 729 C C . ASN A 1 99 ? -16.480 -6.047 -4.986 1.00 59.81 99 ASN A C 1
ATOM 731 O O . ASN A 1 99 ? -15.399 -5.546 -4.682 1.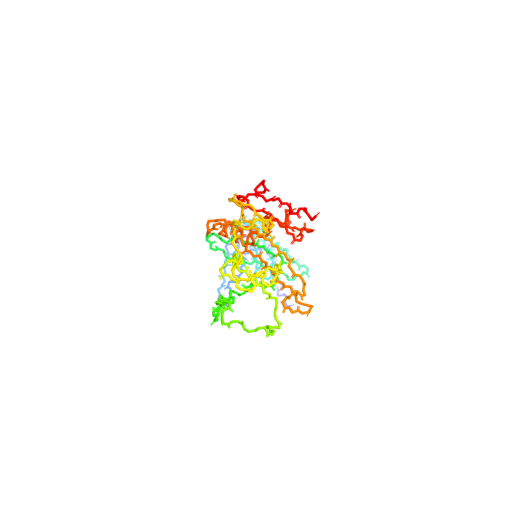00 59.81 99 ASN A O 1
ATOM 735 N N . ALA A 1 100 ? -17.615 -5.734 -4.357 1.00 62.78 100 ALA A N 1
ATOM 736 C CA . ALA A 1 100 ? -17.637 -4.866 -3.183 1.00 62.78 100 ALA A CA 1
ATOM 737 C C . ALA A 1 100 ? -16.753 -5.467 -2.072 1.00 62.78 100 ALA A C 1
ATOM 739 O O . ALA A 1 100 ? -17.072 -6.506 -1.492 1.00 62.78 100 ALA A O 1
ATOM 740 N N . VAL A 1 101 ? -15.603 -4.835 -1.829 1.00 71.44 101 VAL A N 1
ATOM 741 C CA . VAL A 1 101 ? -14.646 -5.223 -0.776 1.00 71.44 101 VAL A CA 1
ATOM 742 C C . VAL A 1 101 ? -15.078 -4.731 0.599 1.00 71.44 101 VAL A C 1
ATOM 744 O O . VAL A 1 101 ? -14.734 -5.351 1.599 1.00 71.44 101 VAL A O 1
ATOM 747 N N . ALA A 1 102 ? -15.853 -3.648 0.642 1.00 76.19 102 ALA A N 1
ATOM 748 C CA . ALA A 1 102 ? -16.497 -3.166 1.849 1.00 76.19 102 ALA A CA 1
ATOM 749 C C . ALA A 1 102 ? -17.899 -3.777 1.935 1.00 76.19 102 ALA A C 1
ATOM 751 O O . ALA A 1 102 ? -18.709 -3.597 1.027 1.00 76.19 102 ALA A O 1
ATOM 752 N N . LYS A 1 103 ? -18.153 -4.503 3.023 1.00 80.50 103 LYS A N 1
ATOM 753 C CA . LYS A 1 103 ? -19.470 -5.018 3.401 1.00 80.50 103 LYS A CA 1
ATOM 754 C C . LYS A 1 103 ? -19.868 -4.416 4.739 1.00 80.50 103 LYS A C 1
ATOM 756 O O . LYS A 1 103 ? -18.993 -4.140 5.562 1.00 80.50 103 LYS A O 1
ATOM 761 N N . LEU A 1 104 ? -21.164 -4.235 4.954 1.00 81.19 104 LEU A N 1
ATOM 762 C CA . LEU A 1 104 ? -21.687 -3.898 6.273 1.00 81.19 104 LEU A CA 1
ATOM 763 C C . LEU A 1 104 ? -21.499 -5.085 7.223 1.00 81.19 104 LEU A C 1
ATOM 765 O O . LEU A 1 104 ? -21.476 -6.243 6.805 1.00 81.19 104 LEU A O 1
ATOM 769 N N . ASP A 1 105 ? -21.400 -4.803 8.518 1.00 79.19 105 ASP A N 1
ATOM 770 C CA . ASP A 1 105 ? -21.318 -5.834 9.557 1.00 79.19 105 ASP A CA 1
ATOM 771 C C . ASP A 1 105 ? -22.546 -6.762 9.551 1.00 79.19 105 ASP A C 1
ATOM 773 O O . ASP A 1 105 ? -22.430 -7.952 9.822 1.00 79.19 105 ASP A O 1
ATOM 777 N N . THR A 1 106 ? -23.711 -6.241 9.161 1.00 82.00 106 THR A N 1
ATOM 778 C CA . THR A 1 106 ? -24.958 -6.995 8.975 1.00 82.00 106 THR A CA 1
ATOM 779 C C . THR A 1 106 ? -24.956 -7.919 7.757 1.00 82.00 106 THR A C 1
ATOM 781 O O . THR A 1 106 ? -25.764 -8.844 7.700 1.00 82.00 106 THR A O 1
ATOM 784 N N . GLU A 1 107 ? -24.061 -7.700 6.793 1.00 80.75 107 GLU A N 1
ATOM 785 C CA . GLU A 1 107 ? -23.932 -8.497 5.563 1.00 80.75 107 GLU A CA 1
ATOM 786 C C . GLU A 1 107 ? -22.862 -9.594 5.682 1.00 80.75 107 GLU A C 1
ATOM 788 O O . GLU A 1 107 ? -22.615 -10.347 4.732 1.00 80.75 107 GLU A O 1
ATOM 793 N N . VAL A 1 108 ? -22.191 -9.672 6.834 1.00 81.44 108 VAL A N 1
ATOM 794 C CA . VAL A 1 108 ? -21.096 -10.601 7.098 1.00 81.44 108 VAL A CA 1
ATOM 795 C C . VAL A 1 108 ? -21.513 -11.580 8.190 1.00 81.44 108 VAL A C 1
ATOM 797 O O . VAL A 1 108 ? -21.727 -11.211 9.340 1.00 81.44 108 VAL A O 1
ATOM 800 N N . SER A 1 109 ? -21.595 -12.861 7.833 1.00 81.12 109 SER A N 1
ATOM 801 C CA . SER A 1 109 ? -21.796 -13.956 8.784 1.00 81.12 109 SER A CA 1
ATOM 802 C C . SER A 1 109 ? -20.454 -14.617 9.095 1.00 81.12 109 SER A C 1
ATOM 804 O O . SER A 1 109 ? -19.710 -14.958 8.176 1.00 81.12 109 SER A O 1
ATOM 806 N N . LEU A 1 110 ? -20.138 -14.791 10.378 1.00 78.00 110 LEU A N 1
ATOM 807 C CA . LEU A 1 110 ? -18.966 -15.554 10.813 1.00 78.00 110 LEU A CA 1
ATOM 808 C C . LEU A 1 110 ? -19.266 -17.067 10.745 1.00 78.00 110 LEU A C 1
ATOM 810 O O . LEU A 1 110 ? -20.398 -17.460 11.041 1.00 78.00 110 LEU A O 1
ATOM 814 N N . PRO A 1 111 ? -18.280 -17.924 10.418 1.00 76.25 111 PRO A N 1
ATOM 815 C CA . PRO A 1 111 ? -16.902 -17.602 10.030 1.00 76.25 111 PRO A CA 1
ATOM 816 C C . PRO A 1 111 ? -16.783 -17.150 8.563 1.00 76.25 111 PRO A C 1
ATOM 818 O O . PRO A 1 111 ? -17.482 -17.649 7.683 1.00 76.25 111 PRO A O 1
ATOM 821 N N . VAL A 1 112 ? -15.858 -16.226 8.285 1.00 79.94 112 VAL A N 1
ATOM 822 C CA . VAL A 1 112 ? -15.628 -15.687 6.925 1.00 79.94 112 VAL A CA 1
ATOM 823 C C . VAL A 1 112 ? -14.508 -16.447 6.202 1.00 79.94 112 VAL A C 1
ATOM 825 O O . VAL A 1 112 ? -14.377 -16.354 4.979 1.00 79.94 112 VAL A O 1
ATOM 828 N N . GLY A 1 113 ? -13.674 -17.196 6.933 1.00 80.38 113 GLY A N 1
ATOM 829 C CA . GLY A 1 113 ? -12.554 -17.964 6.387 1.00 80.38 113 GLY A CA 1
ATOM 830 C C . GLY A 1 113 ? -11.363 -17.109 5.934 1.00 80.38 113 GLY A C 1
ATOM 831 O O . GLY A 1 113 ? -10.385 -17.636 5.394 1.00 80.38 113 GLY A O 1
ATOM 832 N N . LYS A 1 114 ? -11.413 -15.787 6.141 1.00 82.44 114 LYS A N 1
ATOM 833 C CA . LYS A 1 114 ? -10.426 -14.803 5.667 1.00 82.44 114 LYS A CA 1
ATOM 834 C C . LYS A 1 114 ? -9.998 -13.868 6.795 1.00 82.44 114 LYS A C 1
ATOM 836 O O . LYS A 1 114 ? -10.719 -13.700 7.770 1.00 82.44 114 LYS A O 1
ATOM 841 N N . HIS A 1 115 ? -8.838 -13.235 6.626 1.00 85.12 115 HIS A N 1
ATOM 842 C CA . HIS A 1 115 ? -8.450 -12.095 7.455 1.00 85.12 115 HIS A CA 1
ATOM 843 C C . HIS A 1 115 ? -9.389 -10.920 7.187 1.00 85.12 115 HIS A C 1
ATOM 845 O O . HIS A 1 115 ? -9.793 -10.701 6.041 1.00 85.12 115 HIS A O 1
ATOM 851 N N . LEU A 1 116 ? -9.730 -10.179 8.237 1.00 86.44 116 LEU A N 1
ATOM 852 C CA . LEU A 1 116 ? -10.691 -9.084 8.163 1.00 86.44 116 LEU A CA 1
ATOM 853 C C . LEU A 1 116 ? -10.027 -7.754 8.509 1.00 86.44 116 LEU A C 1
ATOM 855 O O . LEU A 1 116 ? -9.165 -7.679 9.380 1.00 86.44 116 LEU A O 1
ATOM 859 N N . VAL A 1 117 ? -10.464 -6.694 7.836 1.00 89.19 117 VAL A N 1
ATOM 860 C CA . VAL A 1 117 ? -10.205 -5.315 8.256 1.00 89.19 117 VAL A CA 1
ATOM 861 C C . VAL A 1 117 ? -11.548 -4.739 8.667 1.00 89.19 117 VAL A C 1
ATOM 863 O O . VAL A 1 117 ? -12.448 -4.587 7.842 1.00 89.19 117 VAL A O 1
ATOM 866 N N . LEU A 1 118 ? -11.697 -4.482 9.958 1.00 89.44 118 LEU A N 1
ATOM 867 C CA . LEU A 1 118 ? -12.899 -3.935 10.556 1.00 89.44 118 LEU A CA 1
ATOM 868 C C . LEU A 1 118 ? -12.733 -2.430 10.681 1.00 89.44 118 LEU A C 1
ATOM 870 O O . LEU A 1 118 ? -11.912 -1.955 11.460 1.00 89.44 118 LEU A O 1
ATOM 874 N N . VAL A 1 119 ? -13.506 -1.680 9.903 1.00 89.81 119 VAL A N 1
ATOM 875 C CA . VAL A 1 119 ? -13.488 -0.217 9.946 1.00 89.81 119 VAL A CA 1
ATOM 876 C C . VAL A 1 119 ? -14.711 0.277 10.711 1.00 89.81 119 VAL A C 1
ATOM 878 O O . VAL A 1 119 ? -15.835 -0.162 10.459 1.00 89.81 119 VAL A O 1
ATOM 881 N N . GLY A 1 120 ? -14.483 1.204 11.637 1.00 87.12 120 GLY A N 1
ATOM 882 C CA . GLY A 1 120 ? -15.505 1.806 12.486 1.00 87.12 120 GLY A CA 1
ATOM 883 C C . GLY A 1 120 ? -15.464 1.286 13.920 1.00 87.12 120 GLY A C 1
ATOM 884 O O . GLY A 1 120 ? -15.121 0.133 14.180 1.00 87.12 120 GLY A O 1
ATOM 885 N N . GLY A 1 121 ? -15.817 2.165 14.859 1.00 86.00 121 GLY A N 1
ATOM 886 C CA . GLY A 1 121 ? -15.837 1.853 16.286 1.00 86.00 121 GLY A CA 1
ATOM 887 C C . GLY A 1 121 ? -16.927 0.851 16.696 1.00 86.00 121 GLY A C 1
ATOM 888 O O . GLY A 1 121 ? -17.860 0.576 15.936 1.00 86.00 121 GLY A O 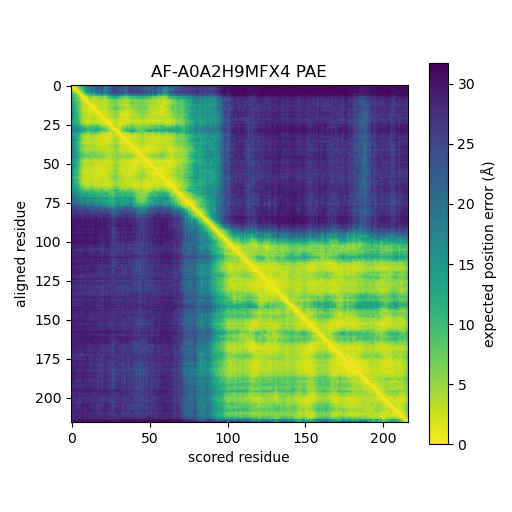1
ATOM 889 N N . PRO A 1 122 ? -16.863 0.336 17.933 1.00 84.62 122 PRO A N 1
ATOM 890 C CA . PRO A 1 122 ? -17.782 -0.690 18.437 1.00 84.62 122 PRO A CA 1
ATOM 891 C C . PRO A 1 122 ? -19.216 -0.196 18.684 1.00 84.62 122 PRO A C 1
ATOM 893 O O . PRO A 1 122 ? -20.098 -0.992 18.992 1.00 84.62 122 PRO A O 1
ATOM 896 N N . ALA A 1 123 ? -19.481 1.103 18.532 1.00 83.44 123 ALA A N 1
ATOM 897 C CA . ALA A 1 123 ? -20.838 1.647 18.501 1.00 83.44 123 ALA A CA 1
ATOM 898 C C . ALA A 1 123 ? -21.513 1.487 17.129 1.00 83.44 123 ALA A C 1
ATOM 900 O O . ALA A 1 123 ? -22.735 1.412 17.050 1.00 83.44 123 ALA A O 1
ATOM 901 N N . VAL A 1 124 ? -20.727 1.455 16.047 1.00 83.94 124 VAL A N 1
ATOM 902 C CA . VAL A 1 124 ? -21.236 1.433 14.665 1.00 83.94 124 VAL A CA 1
ATOM 903 C C . VAL A 1 124 ? -21.050 0.080 13.992 1.00 83.94 124 VAL A C 1
ATOM 905 O O . VAL A 1 124 ? -21.821 -0.250 13.101 1.00 83.94 124 VAL A O 1
ATOM 908 N N . ASN A 1 125 ? -20.073 -0.714 14.436 1.00 84.69 125 ASN A N 1
ATOM 909 C CA . ASN A 1 125 ? -19.747 -2.012 13.858 1.00 84.69 125 ASN A CA 1
ATOM 910 C C . ASN A 1 125 ? -19.780 -3.107 14.939 1.00 84.69 125 ASN A C 1
ATOM 912 O O . ASN A 1 125 ? -18.974 -3.099 15.876 1.00 84.69 125 ASN A O 1
ATOM 916 N N . LYS A 1 126 ? -20.704 -4.065 14.801 1.00 86.50 126 LYS A N 1
ATOM 917 C CA . LYS A 1 126 ? -20.876 -5.201 15.724 1.00 86.50 126 LYS A CA 1
ATOM 918 C C . LYS A 1 126 ? -19.661 -6.117 15.758 1.00 86.50 126 LYS A C 1
ATOM 920 O O . LYS A 1 126 ? -19.287 -6.589 16.828 1.00 86.50 126 LYS A O 1
ATOM 925 N N . LEU A 1 127 ? -19.023 -6.337 14.608 1.00 86.56 127 LEU A N 1
ATOM 926 C CA . LEU A 1 127 ? -17.820 -7.162 14.517 1.00 86.56 127 LEU A CA 1
ATOM 927 C C . LEU A 1 127 ? -16.639 -6.485 15.215 1.00 86.56 127 LEU A C 1
ATOM 929 O O . LEU A 1 127 ? -15.848 -7.174 15.847 1.00 86.56 127 LEU A O 1
ATOM 933 N N . THR A 1 128 ? -16.552 -5.149 15.179 1.00 86.06 128 THR A N 1
ATOM 934 C CA . THR A 1 128 ? -15.555 -4.409 15.972 1.00 86.06 128 THR A CA 1
ATOM 935 C C . THR A 1 128 ? -15.794 -4.582 17.470 1.00 86.06 128 THR A C 1
ATOM 937 O O . THR A 1 128 ? -14.843 -4.820 18.209 1.00 86.06 128 THR A O 1
ATOM 940 N N . ALA A 1 129 ? -17.047 -4.498 17.930 1.00 85.44 129 ALA A N 1
ATOM 941 C CA . ALA A 1 129 ? -17.376 -4.736 19.338 1.00 85.44 129 ALA A CA 1
ATOM 942 C C . ALA A 1 129 ? -16.975 -6.150 19.773 1.00 85.44 129 ALA A C 1
ATOM 944 O O . ALA A 1 129 ? -16.279 -6.305 20.772 1.00 85.44 129 ALA A O 1
ATOM 945 N N . GLN A 1 130 ? -17.309 -7.162 18.968 1.00 85.50 130 GLN A N 1
ATOM 946 C CA . GLN A 1 130 ? -16.920 -8.545 19.230 1.00 85.50 130 GLN A CA 1
ATOM 947 C C . GLN A 1 130 ? -15.396 -8.741 19.214 1.00 85.50 130 GLN A C 1
ATOM 949 O O . GLN A 1 130 ? -14.871 -9.401 20.105 1.00 85.50 130 GLN A O 1
ATOM 954 N N . ALA A 1 131 ? -14.679 -8.142 18.256 1.00 85.94 131 ALA A N 1
ATOM 955 C CA . ALA A 1 131 ? -13.218 -8.211 18.171 1.00 85.94 131 ALA A CA 1
ATOM 956 C C . ALA A 1 131 ? -12.520 -7.587 19.392 1.00 85.94 131 ALA A C 1
ATOM 958 O O . ALA A 1 131 ? -11.466 -8.060 19.803 1.00 85.94 131 ALA A O 1
ATOM 959 N N . LEU A 1 132 ? -13.122 -6.554 19.990 1.00 84.31 132 LEU A N 1
ATOM 960 C CA . LEU A 1 132 ? -12.628 -5.903 21.207 1.00 84.31 132 LEU A CA 1
ATOM 961 C C . LEU A 1 132 ? -13.181 -6.524 22.505 1.00 84.31 132 LEU A C 1
ATOM 963 O O . LEU A 1 132 ? -12.848 -6.049 23.586 1.00 84.31 132 LEU A O 1
ATOM 967 N N . GLY A 1 133 ? -14.034 -7.553 22.425 1.00 83.81 133 GLY A N 1
ATOM 968 C CA . GLY A 1 133 ? -14.666 -8.169 23.599 1.00 83.81 133 GLY A CA 1
ATOM 969 C C . GLY A 1 133 ? -15.692 -7.275 24.311 1.00 83.81 133 GLY A C 1
ATOM 970 O O . GLY A 1 133 ? -15.948 -7.456 25.499 1.00 83.81 133 GLY A O 1
ATOM 971 N N . LEU A 1 134 ? -16.272 -6.303 23.604 1.00 84.56 134 LEU A N 1
ATOM 972 C CA . LEU A 1 134 ? -17.230 -5.328 24.126 1.00 84.56 134 LEU A CA 1
ATOM 973 C C . LEU A 1 134 ? -18.664 -5.653 23.691 1.00 84.56 134 LEU A C 1
ATOM 975 O O . LEU A 1 134 ? -18.909 -6.240 22.636 1.00 84.56 134 LEU A O 1
ATOM 979 N N . THR A 1 135 ? -19.640 -5.201 24.477 1.00 84.31 135 THR A N 1
ATOM 980 C CA . THR A 1 135 ? -21.063 -5.340 24.140 1.00 84.31 135 THR A CA 1
ATOM 981 C C . THR A 1 135 ? -21.469 -4.288 23.108 1.00 84.31 135 THR A C 1
ATOM 983 O O . THR A 1 135 ? -21.234 -3.097 23.296 1.00 84.31 135 THR A O 1
ATOM 986 N N . TYR A 1 136 ? -22.107 -4.688 22.010 1.00 81.19 136 TYR A N 1
ATOM 987 C CA . TYR A 1 136 ? -22.617 -3.731 21.025 1.00 81.19 136 TYR A CA 1
ATOM 988 C C . TYR A 1 136 ? -23.958 -3.111 21.476 1.00 81.19 136 TYR A C 1
ATOM 990 O O . TYR A 1 136 ? -24.850 -3.872 21.862 1.00 81.19 136 TYR A O 1
ATOM 998 N N . PRO A 1 137 ? -24.171 -1.785 21.345 1.00 85.56 137 PRO A N 1
ATOM 999 C CA . PRO A 1 137 ? -23.204 -0.751 20.962 1.00 85.56 137 PRO A CA 1
ATOM 1000 C C . PRO A 1 137 ? -22.418 -0.214 22.175 1.00 85.56 137 PRO A C 1
ATOM 1002 O O . PRO A 1 137 ? -23.013 0.192 23.172 1.00 85.56 137 PRO A O 1
ATOM 1005 N N . THR A 1 138 ? -21.086 -0.132 22.070 1.00 82.31 138 THR A N 1
ATOM 1006 C CA . THR A 1 138 ? -20.236 0.550 23.069 1.00 82.31 138 THR A CA 1
ATOM 1007 C C . THR A 1 138 ? -19.700 1.853 22.488 1.00 82.31 138 THR A C 1
ATOM 1009 O O . THR A 1 138 ? -18.974 1.848 21.495 1.00 82.31 138 THR A O 1
ATOM 1012 N N . TYR A 1 139 ? -20.058 2.977 23.107 1.00 80.88 139 TYR A N 1
ATOM 1013 C CA . TYR A 1 139 ? -19.634 4.311 22.681 1.00 80.88 139 TYR A CA 1
ATOM 1014 C C . TYR A 1 139 ? -18.318 4.741 23.328 1.00 80.88 139 TYR A C 1
ATOM 1016 O O . TYR A 1 139 ? -17.954 4.259 24.4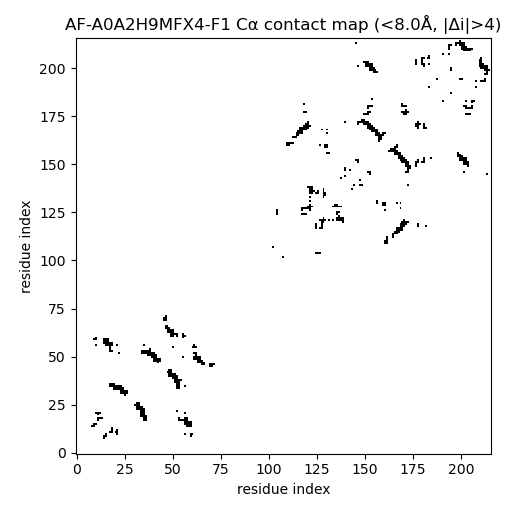02 1.00 80.88 139 TYR A O 1
ATOM 1024 N N . GLY A 1 140 ? -17.672 5.729 22.699 1.00 71.44 140 GLY A N 1
ATOM 1025 C CA . GLY A 1 140 ? -16.551 6.507 23.240 1.00 71.44 140 GLY A CA 1
ATOM 1026 C C . GLY A 1 140 ? -16.661 6.793 24.736 1.00 71.44 140 GLY A C 1
ATOM 1027 O O . GLY A 1 140 ? -15.783 6.472 25.533 1.00 71.44 140 GLY A O 1
ATOM 1028 N N . SER A 1 141 ? -17.805 7.353 25.120 1.00 71.12 141 SER A N 1
ATOM 1029 C CA . SER A 1 141 ? -18.106 7.814 26.475 1.00 71.12 141 SER A CA 1
ATOM 1030 C C . SER A 1 141 ? -18.155 6.719 27.543 1.00 71.12 141 SER A C 1
ATOM 1032 O O . SER A 1 141 ? -18.204 7.047 28.723 1.00 71.12 141 SER A O 1
ATOM 1034 N N . SER A 1 142 ? -18.135 5.437 27.164 1.00 72.25 142 SER A N 1
ATOM 1035 C CA . SER A 1 142 ? -18.111 4.323 28.120 1.00 72.25 142 SER A CA 1
ATOM 1036 C C . SER A 1 142 ? -16.810 4.238 28.922 1.00 72.25 142 SER A C 1
ATOM 1038 O O . SER A 1 142 ? -16.799 3.619 29.981 1.00 72.25 142 SER A O 1
ATOM 1040 N N . GLY A 1 143 ? -15.710 4.814 28.418 1.00 73.44 143 GLY A N 1
ATOM 1041 C CA . GLY A 1 143 ? -14.380 4.681 29.025 1.00 73.44 143 GLY A CA 1
ATOM 1042 C C . GLY A 1 143 ? -13.786 3.269 28.939 1.00 73.44 143 GLY A C 1
ATOM 1043 O O . GLY A 1 143 ? -12.715 3.031 29.484 1.00 73.44 143 GLY A O 1
ATOM 1044 N N . LEU A 1 144 ? -14.458 2.339 28.251 1.00 76.75 144 LEU A N 1
ATOM 1045 C CA . LEU A 1 144 ? -14.020 0.949 28.069 1.00 76.75 144 LEU A CA 1
ATOM 1046 C C . LEU A 1 144 ? -13.144 0.758 26.822 1.00 76.75 144 LEU A C 1
ATOM 1048 O O . LEU A 1 144 ? -12.705 -0.354 26.536 1.00 76.75 144 LEU A O 1
ATOM 1052 N N . LEU A 1 145 ? -12.929 1.823 26.046 1.00 80.75 145 LEU A N 1
ATOM 1053 C CA . LEU A 1 145 ? -12.173 1.771 24.801 1.00 80.75 145 LEU A CA 1
ATOM 1054 C C . LEU A 1 145 ? -10.686 2.042 25.033 1.00 80.75 145 LEU A C 1
ATOM 1056 O O . LEU A 1 145 ? -10.335 2.859 25.882 1.00 80.75 145 LEU A O 1
ATOM 1060 N N . PRO A 1 146 ? -9.804 1.439 24.219 1.00 79.94 146 PRO A N 1
ATOM 1061 C CA . PRO A 1 146 ? -8.365 1.662 24.327 1.00 79.94 146 PRO A CA 1
ATOM 1062 C C . PRO A 1 146 ? -7.910 3.046 23.817 1.00 79.94 146 PRO A C 1
ATOM 1064 O O . PRO A 1 146 ? -6.714 3.335 23.824 1.00 79.94 146 PRO A O 1
ATOM 1067 N N . PHE A 1 147 ? -8.831 3.905 23.373 1.00 81.44 147 PHE A N 1
ATOM 1068 C CA . PHE A 1 147 ? -8.575 5.230 22.801 1.00 81.44 147 PHE A CA 1
ATOM 1069 C C . PHE A 1 147 ? -9.545 6.278 23.364 1.00 81.44 147 PHE A C 1
ATOM 1071 O O . PHE A 1 147 ? -10.672 5.955 23.746 1.00 81.44 147 PHE A O 1
ATOM 1078 N N . ALA A 1 148 ? -9.091 7.529 23.422 1.00 84.81 148 ALA A N 1
ATOM 1079 C CA . ALA A 1 148 ? -9.812 8.659 24.000 1.00 84.81 148 ALA A CA 1
ATOM 1080 C C . ALA A 1 148 ? -10.354 9.632 22.934 1.00 84.81 148 ALA A C 1
ATOM 1082 O O . ALA A 1 148 ? -10.251 9.400 21.729 1.00 84.81 148 ALA A O 1
ATOM 1083 N N . GLN A 1 149 ? -10.957 10.732 23.392 1.00 83.88 149 GLN A N 1
ATOM 1084 C CA . GLN A 1 149 ? -11.466 11.791 22.523 1.00 83.88 149 GLN A CA 1
ATOM 1085 C C . GLN A 1 149 ? -10.358 12.378 21.636 1.00 83.88 149 GLN A C 1
ATOM 1087 O O . GLN A 1 149 ? -9.309 12.777 22.136 1.00 83.88 149 GLN A O 1
ATOM 1092 N N . GLY A 1 150 ? -10.619 12.454 20.326 1.00 84.31 150 GLY A N 1
ATOM 1093 C CA . GLY A 1 150 ? -9.659 12.932 19.323 1.00 84.31 150 GLY A CA 1
ATOM 1094 C C . GLY A 1 150 ? -8.580 11.913 18.941 1.00 84.31 150 GLY A C 1
ATOM 1095 O O . GLY A 1 150 ? -7.592 12.277 18.304 1.00 84.31 150 GLY A O 1
ATOM 1096 N N . GLU A 1 151 ? -8.732 10.647 19.345 1.00 87.69 151 GLU A N 1
ATOM 1097 C CA . GLU A 1 151 ? -7.804 9.571 19.007 1.00 87.69 151 GLU A CA 1
ATOM 1098 C C . GLU A 1 151 ? -8.454 8.546 18.064 1.00 87.69 151 GLU A C 1
ATOM 1100 O O . GLU A 1 151 ? -9.579 8.071 18.258 1.00 87.69 151 GLU A O 1
ATOM 1105 N N . GLY A 1 152 ? -7.702 8.175 17.031 1.00 89.50 152 GLY A N 1
ATOM 1106 C CA . GLY A 1 152 ? -7.886 6.972 16.233 1.00 89.50 152 GLY A CA 1
ATOM 1107 C C . GLY A 1 152 ? -7.181 5.777 16.872 1.00 89.50 152 GLY A C 1
ATOM 1108 O O . GLY A 1 152 ? -6.273 5.934 17.685 1.00 89.50 152 GLY A O 1
ATOM 1109 N N . TYR A 1 153 ? -7.566 4.572 16.478 1.00 89.88 153 TYR A N 1
ATOM 1110 C CA . TYR A 1 153 ? -7.023 3.312 16.962 1.00 89.88 153 TYR A CA 1
ATOM 1111 C C . TYR A 1 153 ? -6.868 2.336 15.802 1.00 89.88 153 TYR A C 1
ATOM 1113 O O . TYR A 1 153 ? -7.808 2.113 15.037 1.00 89.88 153 TYR A O 1
ATOM 1121 N N . VAL A 1 154 ? -5.683 1.742 15.693 1.00 90.50 154 VAL A N 1
ATOM 1122 C CA . VAL A 1 154 ? -5.404 0.619 14.797 1.00 90.50 154 VAL A CA 1
ATOM 1123 C C . VAL A 1 154 ? -4.879 -0.519 15.657 1.00 90.50 154 VAL A C 1
ATOM 1125 O O . VAL A 1 154 ? -3.815 -0.387 16.252 1.00 90.50 154 VAL A O 1
ATOM 1128 N N . GLY A 1 155 ? -5.619 -1.620 15.741 1.00 88.44 155 GLY A N 1
ATOM 1129 C CA . GLY A 1 155 ? -5.261 -2.773 16.566 1.00 88.44 155 GLY A CA 1
ATOM 1130 C C . GLY A 1 155 ? -5.407 -4.083 15.814 1.00 88.44 155 GLY A C 1
ATOM 1131 O O . GLY A 1 155 ? -6.363 -4.275 15.069 1.00 88.44 155 GLY A O 1
ATOM 1132 N N . LEU A 1 156 ? -4.464 -4.995 16.007 1.00 87.38 156 LEU A N 1
ATOM 1133 C CA . LEU A 1 156 ? -4.521 -6.358 15.507 1.00 87.38 156 LEU A CA 1
ATOM 1134 C C . LEU A 1 156 ? -5.109 -7.260 16.593 1.00 87.38 156 LEU A C 1
ATOM 1136 O O . LEU A 1 156 ? -4.596 -7.326 17.705 1.00 87.38 156 LEU A O 1
ATOM 1140 N N . THR A 1 157 ? -6.170 -7.978 16.247 1.00 84.50 157 THR A N 1
ATOM 1141 C CA . THR A 1 157 ? -6.794 -8.998 17.095 1.00 84.50 157 THR A CA 1
ATOM 1142 C C . THR A 1 157 ? -6.606 -10.361 16.445 1.00 84.50 157 THR A C 1
ATOM 1144 O O . THR A 1 157 ? -6.786 -10.513 15.232 1.00 84.50 157 THR A O 1
ATOM 1147 N N . ASP A 1 158 ? -6.209 -11.355 17.229 1.00 85.44 158 ASP A N 1
ATOM 1148 C CA . ASP A 1 158 ? -5.953 -12.715 16.775 1.00 85.44 158 ASP A CA 1
ATOM 1149 C C . ASP A 1 158 ? -6.987 -13.682 17.357 1.00 85.44 158 ASP A C 1
ATOM 1151 O O . ASP A 1 158 ? -7.317 -13.658 18.536 1.00 85.44 158 ASP A O 1
ATOM 1155 N N . GLY A 1 159 ? -7.574 -14.528 16.513 1.00 74.50 159 GLY A N 1
ATOM 1156 C CA . GLY A 1 159 ? -8.454 -15.605 16.969 1.00 74.50 159 GLY A CA 1
ATOM 1157 C C . GLY A 1 159 ? -9.817 -15.185 17.538 1.00 74.50 159 GLY A C 1
ATOM 1158 O O . GLY A 1 159 ? -10.629 -16.066 17.802 1.00 74.50 159 GLY A O 1
ATOM 1159 N N . VAL A 1 160 ? -10.101 -13.885 17.706 1.00 77.19 160 VAL A N 1
ATOM 1160 C CA . VAL A 1 160 ? -11.323 -13.406 18.386 1.00 77.19 160 VAL A CA 1
ATOM 1161 C C . VAL A 1 160 ? -12.594 -13.629 17.558 1.00 77.19 160 VAL A C 1
ATOM 1163 O O . VAL A 1 160 ? -13.629 -14.025 18.090 1.00 77.19 160 VAL A O 1
ATOM 1166 N N . LEU A 1 161 ? -12.534 -13.388 16.246 1.00 79.19 161 LEU A N 1
ATOM 1167 C CA . LEU A 1 161 ? -13.680 -13.594 15.344 1.00 79.19 161 LEU A CA 1
ATOM 1168 C C . LEU A 1 161 ? -13.711 -15.009 14.761 1.00 79.19 161 LEU A C 1
ATOM 1170 O O . LEU A 1 161 ? -14.779 -15.554 14.494 1.00 79.19 161 LEU A O 1
ATOM 1174 N N . GLU A 1 162 ? -12.534 -15.586 14.534 1.00 81.69 162 GLU A N 1
ATOM 1175 C CA . GLU A 1 162 ? -12.349 -16.931 14.001 1.00 81.69 162 GLU A CA 1
ATOM 1176 C C . GLU A 1 162 ? -10.961 -17.433 14.418 1.00 81.69 162 GLU A C 1
ATOM 1178 O O . GLU A 1 162 ? -9.959 -16.738 14.221 1.00 81.69 162 GLU A O 1
ATOM 1183 N N . ILE A 1 163 ? -10.894 -18.639 14.990 1.00 80.44 163 ILE A N 1
ATOM 1184 C CA . ILE A 1 163 ? -9.643 -19.239 15.473 1.00 80.44 163 ILE A CA 1
ATOM 1185 C C . ILE A 1 163 ? -8.634 -19.338 14.320 1.00 80.44 163 ILE A C 1
ATOM 1187 O O . ILE A 1 163 ? -8.941 -19.851 13.245 1.00 80.44 163 ILE A O 1
ATOM 1191 N N . GLY A 1 164 ? -7.411 -18.848 14.545 1.00 79.75 164 GLY A N 1
ATOM 1192 C CA . GLY A 1 164 ? -6.339 -18.862 13.543 1.00 79.75 164 GLY A CA 1
ATOM 1193 C C . GLY A 1 164 ? -6.465 -17.796 12.447 1.00 79.75 164 GLY A C 1
ATOM 1194 O O . GLY A 1 164 ? -5.693 -17.820 11.486 1.00 79.75 164 GLY A O 1
ATOM 1195 N N . LYS A 1 165 ? -7.412 -16.855 12.563 1.00 84.50 165 LYS A N 1
ATOM 1196 C CA . LYS A 1 165 ? -7.513 -15.677 11.692 1.00 84.50 165 LYS A CA 1
ATOM 1197 C C . LYS A 1 165 ? -7.181 -14.403 12.457 1.00 84.50 165 LYS A C 1
ATOM 1199 O O . LYS A 1 165 ? -7.340 -14.318 13.670 1.00 84.50 165 LYS A O 1
ATOM 1204 N N . TYR A 1 166 ? -6.747 -13.405 11.698 1.00 85.62 166 TYR A N 1
ATOM 1205 C CA . TYR A 1 166 ? -6.441 -12.071 12.205 1.00 85.62 166 TYR A CA 1
ATOM 1206 C C . TYR A 1 166 ? -7.504 -11.084 11.742 1.00 85.62 166 TYR A C 1
ATOM 1208 O O . TYR A 1 166 ? -7.928 -11.132 10.581 1.00 85.62 166 TYR A O 1
ATOM 1216 N N . ALA A 1 167 ? -7.884 -10.176 12.632 1.00 86.94 167 ALA A N 1
ATOM 1217 C CA . ALA A 1 167 ? -8.723 -9.038 12.321 1.00 86.94 167 ALA A CA 1
ATOM 1218 C C . ALA A 1 167 ? -8.032 -7.743 12.752 1.00 86.94 167 ALA A C 1
ATOM 1220 O O . ALA A 1 167 ? -7.665 -7.579 13.914 1.00 86.94 167 ALA A O 1
ATOM 1221 N N . VAL A 1 168 ? -7.852 -6.822 11.808 1.00 89.56 168 VAL A N 1
ATOM 1222 C CA . VAL A 1 168 ? -7.358 -5.472 12.097 1.00 89.56 168 VAL A CA 1
ATOM 1223 C C . VAL A 1 168 ? -8.559 -4.583 12.373 1.00 89.56 168 VAL A C 1
ATOM 1225 O O . VAL A 1 168 ? -9.397 -4.392 11.496 1.00 89.56 168 VAL A O 1
ATOM 1228 N N . VAL A 1 169 ? -8.644 -4.038 13.577 1.00 90.12 169 VAL A N 1
ATOM 1229 C CA . VAL A 1 169 ? -9.634 -3.045 13.982 1.00 90.12 169 VAL A CA 1
ATOM 1230 C C . VAL A 1 169 ? -9.081 -1.656 13.701 1.00 90.12 169 VAL A C 1
ATOM 1232 O O . VAL A 1 169 ? -8.030 -1.289 14.215 1.00 90.12 169 VAL A O 1
ATOM 1235 N N . VAL A 1 170 ? -9.810 -0.874 12.911 1.00 91.00 170 VAL A N 1
ATOM 1236 C CA . VAL A 1 170 ? -9.537 0.535 12.627 1.00 91.00 170 VAL A CA 1
ATOM 1237 C C . VAL A 1 170 ? -10.728 1.351 13.102 1.00 91.00 170 VAL A C 1
ATOM 1239 O O . VAL A 1 170 ? -11.772 1.400 12.450 1.00 91.00 170 VAL A O 1
ATOM 1242 N N . ALA A 1 171 ? -10.583 1.986 14.255 1.00 89.62 171 ALA A N 1
ATOM 1243 C CA . ALA A 1 171 ? -11.630 2.765 14.898 1.00 89.62 171 ALA A CA 1
ATOM 1244 C C . ALA A 1 171 ? -11.135 4.179 15.205 1.00 89.62 171 ALA A C 1
ATOM 1246 O O . ALA A 1 171 ? -9.945 4.461 15.159 1.00 89.62 171 ALA A O 1
ATOM 1247 N N . GLY A 1 172 ? -12.049 5.079 15.522 1.00 87.50 172 GLY A N 1
ATOM 1248 C CA . GLY A 1 172 ? -11.715 6.379 16.079 1.00 87.50 172 GLY A CA 1
ATOM 1249 C C . GLY A 1 172 ? -12.869 6.898 16.908 1.00 87.50 172 GLY A C 1
ATOM 1250 O O . GLY A 1 172 ? -13.987 6.380 16.807 1.00 87.50 172 GLY A O 1
ATOM 1251 N N . TRP A 1 173 ? -12.582 7.887 17.748 1.00 83.62 173 TRP A N 1
ATOM 1252 C CA . TRP A 1 173 ? -13.604 8.542 18.556 1.00 83.62 173 TRP A CA 1
ATOM 1253 C C . TRP A 1 173 ? -14.678 9.188 17.677 1.00 83.62 173 TRP A C 1
ATOM 1255 O O . TRP A 1 173 ? -15.872 8.957 17.872 1.00 83.62 173 TRP A O 1
ATOM 1265 N N . GLU A 1 174 ? -14.242 9.923 16.653 1.00 85.12 174 GLU A N 1
ATOM 1266 C CA . GLU A 1 174 ? -15.104 10.505 15.631 1.00 85.12 174 GLU A CA 1
ATOM 1267 C C . GLU A 1 174 ? -14.808 9.958 14.225 1.00 85.12 174 GLU A C 1
ATOM 1269 O O . GLU A 1 174 ? -13.833 9.242 13.958 1.00 85.12 174 GLU A O 1
ATOM 1274 N N . ALA A 1 175 ? -15.676 10.318 13.275 1.00 83.75 175 ALA A N 1
ATOM 1275 C CA . ALA A 1 175 ? -15.499 9.974 11.866 1.00 83.75 175 ALA A CA 1
ATOM 1276 C C . ALA A 1 175 ? -14.181 10.532 11.288 1.00 83.75 175 ALA A C 1
ATOM 1278 O O . ALA A 1 175 ? -13.569 9.898 10.426 1.00 83.75 175 ALA A O 1
ATOM 1279 N N . GLY A 1 176 ? -13.733 11.698 11.772 1.00 86.38 176 GLY A N 1
ATOM 1280 C CA . GLY A 1 176 ? -12.440 12.288 11.412 1.00 86.38 176 GLY A CA 1
ATOM 1281 C C . GLY A 1 176 ? -11.261 11.426 11.865 1.00 86.38 176 GLY A C 1
ATOM 1282 O O . GLY A 1 176 ? -10.379 11.114 11.067 1.00 86.38 176 GLY A O 1
ATOM 1283 N N . ASP A 1 177 ? -11.297 10.945 13.104 1.00 88.12 177 ASP A N 1
ATOM 1284 C CA . ASP A 1 177 ? -10.226 10.124 13.678 1.00 88.12 177 ASP A CA 1
ATOM 1285 C C . ASP A 1 177 ? -10.152 8.748 13.017 1.00 88.12 177 ASP A C 1
ATOM 1287 O O . ASP A 1 177 ? -9.070 8.254 12.699 1.00 88.12 177 ASP A O 1
ATOM 1291 N N . THR A 1 178 ? -11.313 8.163 12.703 1.00 87.81 178 THR A N 1
ATOM 1292 C CA . THR A 1 178 ? -11.387 6.907 11.943 1.00 87.81 178 THR A CA 1
ATOM 1293 C C . THR A 1 178 ? -10.742 7.067 10.563 1.00 87.81 178 THR A C 1
ATOM 1295 O O . THR A 1 178 ? -10.018 6.183 10.102 1.00 87.81 178 THR A O 1
ATOM 1298 N N . ARG A 1 179 ? -10.945 8.216 9.900 1.00 88.44 179 ARG A N 1
ATOM 1299 C CA . ARG A 1 179 ? -10.307 8.531 8.613 1.00 88.44 179 ARG A CA 1
ATOM 1300 C C . ARG A 1 179 ? -8.791 8.674 8.753 1.00 88.44 179 ARG A C 1
ATOM 1302 O O . ARG A 1 179 ? -8.067 8.170 7.892 1.00 88.44 179 ARG A O 1
ATOM 1309 N N . ASN A 1 180 ? -8.311 9.310 9.819 1.00 88.56 180 ASN A N 1
ATOM 1310 C CA . ASN A 1 180 ? -6.879 9.441 10.090 1.00 88.56 180 ASN A CA 1
ATOM 1311 C C . ASN A 1 180 ? -6.241 8.066 10.334 1.00 88.56 180 ASN A C 1
ATOM 1313 O O . ASN A 1 180 ? -5.247 7.737 9.690 1.00 88.56 180 ASN A O 1
ATOM 1317 N N . ALA A 1 181 ? -6.866 7.221 11.157 1.00 87.56 181 ALA A N 1
ATOM 1318 C CA . ALA A 1 181 ? -6.424 5.847 11.396 1.00 87.56 181 ALA A CA 1
ATOM 1319 C C . ALA A 1 181 ? -6.399 5.008 10.103 1.00 87.56 181 ALA A C 1
ATOM 1321 O O . ALA A 1 181 ? -5.415 4.323 9.820 1.00 87.56 181 ALA A O 1
ATOM 1322 N N . CYS A 1 182 ? -7.427 5.128 9.251 1.00 87.81 182 CYS A N 1
ATOM 1323 C CA . CYS A 1 182 ? -7.440 4.489 7.930 1.00 87.81 182 CYS A CA 1
ATOM 1324 C C . CYS A 1 182 ? -6.316 5.004 7.023 1.00 87.81 182 CYS A C 1
ATOM 1326 O O . CYS A 1 182 ? -5.764 4.242 6.233 1.00 87.81 182 CYS A O 1
ATOM 1328 N N . SER A 1 183 ? -5.994 6.296 7.088 1.00 87.75 183 SER A N 1
ATOM 1329 C CA . SER A 1 183 ? -4.923 6.898 6.284 1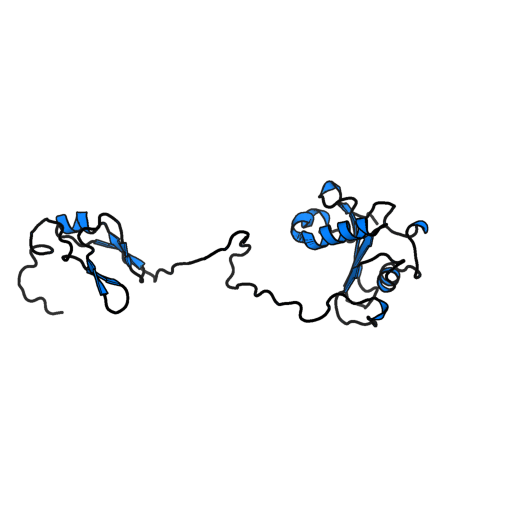.00 87.75 183 SER A CA 1
ATOM 1330 C C . SER A 1 183 ? -3.556 6.366 6.709 1.00 87.75 183 SER A C 1
ATOM 1332 O O . SER A 1 183 ? -2.772 5.964 5.854 1.00 87.75 183 SER A O 1
ATOM 1334 N N . VAL A 1 184 ? -3.317 6.258 8.020 1.00 87.31 184 VAL A N 1
ATOM 1335 C CA . VAL A 1 184 ? -2.100 5.646 8.572 1.00 87.31 184 VAL A CA 1
ATOM 1336 C C . VAL A 1 184 ? -1.968 4.188 8.134 1.00 87.31 184 VAL A C 1
ATOM 1338 O O . VAL A 1 184 ? -0.910 3.804 7.640 1.00 87.31 184 VAL A O 1
ATOM 1341 N N . LEU A 1 185 ? -3.041 3.392 8.224 1.00 86.00 185 LEU A N 1
ATOM 1342 C CA . LEU A 1 185 ? -3.005 1.989 7.799 1.00 86.00 185 LEU A CA 1
ATOM 1343 C C . LEU A 1 185 ? -2.757 1.840 6.287 1.00 86.00 185 LEU A C 1
ATOM 1345 O O . LEU A 1 185 ? -2.000 0.968 5.868 1.00 86.00 185 LEU A O 1
ATOM 1349 N N . GLN A 1 186 ? -3.349 2.702 5.454 1.00 86.25 186 GLN A N 1
ATOM 1350 C CA . GLN A 1 186 ? -3.083 2.718 4.008 1.00 86.25 186 GLN A CA 1
ATOM 1351 C C . GLN A 1 186 ? -1.628 3.087 3.689 1.00 86.25 186 GLN A C 1
ATOM 1353 O O . GLN A 1 186 ? -1.059 2.596 2.716 1.00 86.25 186 GLN A O 1
ATOM 1358 N N . GLN A 1 187 ? -1.017 3.928 4.522 1.00 84.69 187 GLN A N 1
ATOM 1359 C CA . GLN A 1 187 ? 0.373 4.364 4.415 1.00 84.69 187 GLN A CA 1
ATOM 1360 C C . GLN A 1 187 ? 1.324 3.503 5.261 1.00 84.69 187 GLN A C 1
ATOM 1362 O O . GLN A 1 187 ? 2.375 3.986 5.683 1.00 84.69 187 GLN A O 1
ATOM 1367 N N . PHE A 1 188 ? 1.003 2.217 5.469 1.00 79.31 188 PHE A N 1
ATOM 1368 C CA . PHE A 1 188 ? 1.804 1.298 6.286 1.00 79.31 188 PHE A CA 1
ATOM 1369 C C . PHE A 1 188 ? 3.301 1.341 5.948 1.00 79.31 188 PHE A C 1
ATOM 1371 O O . PHE A 1 188 ? 4.130 1.388 6.845 1.00 79.31 188 PHE A O 1
ATOM 1378 N N . GLY A 1 189 ? 3.668 1.394 4.661 1.00 79.44 189 GLY A N 1
ATOM 1379 C CA . GLY A 1 189 ? 5.076 1.457 4.249 1.00 79.44 189 GLY A CA 1
ATOM 1380 C C . GLY A 1 189 ? 5.816 2.718 4.715 1.00 79.44 189 GLY A C 1
ATOM 1381 O O . GLY A 1 189 ? 7.018 2.666 4.950 1.00 79.44 189 GLY A O 1
ATOM 1382 N N . THR A 1 190 ? 5.113 3.840 4.876 1.00 81.00 190 THR A N 1
ATOM 1383 C CA . THR A 1 190 ? 5.678 5.102 5.380 1.00 81.00 190 THR A CA 1
ATOM 1384 C C . THR A 1 190 ? 5.793 5.101 6.903 1.00 81.00 190 THR A C 1
ATOM 1386 O O . THR A 1 190 ? 6.747 5.662 7.434 1.00 81.00 190 THR A O 1
ATOM 1389 N N . PHE A 1 191 ? 4.855 4.451 7.597 1.00 83.12 191 PHE A N 1
ATOM 1390 C CA . PHE A 1 191 ? 4.791 4.400 9.063 1.00 83.12 191 PHE A CA 1
ATOM 1391 C C . PHE A 1 191 ? 5.200 3.044 9.647 1.00 83.12 191 PHE A C 1
ATOM 1393 O O . PHE A 1 191 ? 4.841 2.709 10.776 1.00 83.12 191 PHE A O 1
ATOM 1400 N N . ALA A 1 192 ? 5.949 2.245 8.883 1.00 81.50 192 ALA A N 1
ATOM 1401 C CA . ALA A 1 192 ? 6.310 0.888 9.272 1.00 81.50 192 ALA A CA 1
ATOM 1402 C C . ALA A 1 192 ? 7.042 0.870 10.618 1.00 81.50 192 ALA A C 1
ATOM 1404 O O . ALA A 1 192 ? 6.773 0.011 11.439 1.00 81.50 192 ALA A O 1
ATOM 1405 N N . THR A 1 193 ? 7.890 1.858 10.905 1.00 82.44 193 THR A N 1
ATOM 1406 C CA . THR A 1 193 ? 8.627 1.919 12.176 1.00 82.44 193 THR A CA 1
ATOM 1407 C C . THR A 1 193 ? 7.744 2.186 13.395 1.00 82.44 193 THR A C 1
ATOM 1409 O O . THR A 1 193 ? 8.129 1.819 14.500 1.00 82.44 193 THR A O 1
ATOM 1412 N N . GLN A 1 194 ? 6.580 2.817 13.225 1.00 81.88 194 GLN A N 1
ATOM 1413 C CA . GLN A 1 194 ? 5.621 3.047 14.310 1.00 81.88 194 GLN A CA 1
ATOM 1414 C C . GLN A 1 194 ? 4.626 1.890 14.462 1.00 81.88 194 GLN A C 1
ATOM 1416 O O . GLN A 1 194 ? 4.068 1.705 15.541 1.00 81.88 194 GLN A O 1
ATOM 1421 N N . LEU A 1 195 ? 4.386 1.125 13.396 1.00 81.25 195 LEU A N 1
ATOM 1422 C CA . LEU A 1 195 ? 3.402 0.039 13.372 1.00 81.25 195 LEU A CA 1
ATOM 1423 C C . LEU A 1 195 ? 4.026 -1.341 13.615 1.00 81.25 195 LEU A C 1
ATOM 1425 O O . LEU A 1 195 ? 3.380 -2.205 14.198 1.00 81.25 195 LEU A O 1
ATOM 1429 N N . ASP A 1 196 ? 5.262 -1.558 13.171 1.00 81.19 196 ASP A N 1
ATOM 1430 C CA . ASP A 1 196 ? 5.939 -2.848 13.273 1.00 81.19 196 ASP A CA 1
ATOM 1431 C C . ASP A 1 196 ? 6.256 -3.194 14.733 1.00 81.19 196 ASP A C 1
ATOM 1433 O O . ASP A 1 196 ? 6.654 -2.343 15.530 1.00 81.19 196 ASP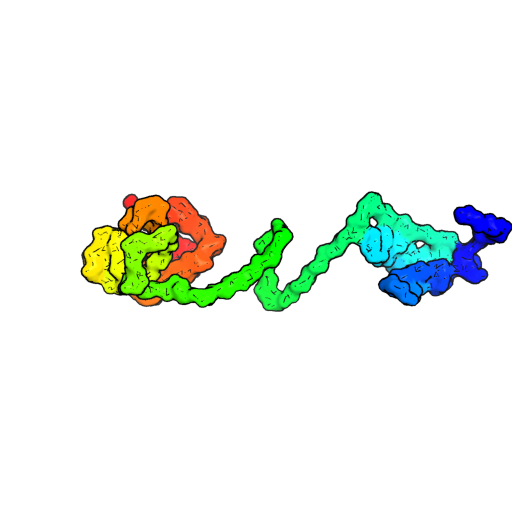 A O 1
ATOM 1437 N N . GLY A 1 197 ? 6.019 -4.451 15.099 1.00 78.81 197 GLY A N 1
ATOM 1438 C CA . GLY A 1 197 ? 6.135 -4.944 16.475 1.00 78.81 197 GLY A CA 1
ATOM 1439 C C . GLY A 1 197 ? 5.039 -4.485 17.449 1.00 78.81 197 GLY A C 1
ATOM 1440 O O . GLY A 1 197 ? 4.972 -5.023 18.553 1.00 78.81 197 GLY A O 1
ATOM 1441 N N . ASN A 1 198 ? 4.152 -3.560 17.065 1.00 83.81 198 ASN A N 1
ATOM 1442 C CA . ASN A 1 198 ? 3.067 -3.081 17.923 1.00 83.81 198 ASN A CA 1
ATOM 1443 C C . ASN A 1 198 ? 1.745 -3.774 17.577 1.00 83.81 198 ASN A C 1
ATOM 1445 O O . ASN A 1 198 ? 1.258 -3.699 16.451 1.00 83.81 198 ASN A O 1
ATOM 1449 N N . MET A 1 199 ? 1.115 -4.413 18.567 1.00 83.81 199 MET A N 1
ATOM 1450 C CA . MET A 1 199 ? -0.209 -5.024 18.382 1.00 83.81 199 MET A CA 1
ATOM 1451 C C . MET A 1 199 ? -1.325 -3.984 18.278 1.00 83.81 199 MET A C 1
ATOM 1453 O O . MET A 1 199 ? -2.372 -4.263 17.701 1.00 83.81 199 MET A O 1
ATOM 1457 N N . ALA A 1 200 ? -1.114 -2.787 18.823 1.00 86.69 200 ALA A N 1
ATOM 1458 C CA . ALA A 1 200 ? -2.060 -1.693 18.725 1.00 86.69 200 ALA A CA 1
ATOM 1459 C C . ALA A 1 200 ? -1.364 -0.333 18.803 1.00 86.69 200 ALA A C 1
ATOM 1461 O O . ALA A 1 200 ? -0.389 -0.156 19.535 1.00 86.69 200 ALA A O 1
ATOM 1462 N N . VAL A 1 201 ? -1.898 0.640 18.068 1.00 88.56 201 VAL A N 1
ATOM 1463 C CA . VAL A 1 201 ? -1.442 2.031 18.071 1.00 88.56 201 VAL A CA 1
ATOM 1464 C C . VAL A 1 201 ? -2.620 2.996 18.138 1.00 88.56 201 VAL A C 1
ATOM 1466 O O . VAL A 1 201 ? -3.714 2.716 17.640 1.00 88.56 201 VAL A O 1
ATOM 1469 N N . LYS A 1 202 ? -2.372 4.162 18.727 1.00 90.56 202 LYS A N 1
ATOM 1470 C CA . LYS A 1 202 ? -3.247 5.329 18.704 1.00 90.56 202 LYS A CA 1
ATOM 1471 C C . LYS A 1 202 ? -2.798 6.282 17.615 1.00 90.56 202 LYS A C 1
ATOM 1473 O O . LYS A 1 202 ? -1.606 6.398 17.343 1.00 90.56 202 LYS A O 1
ATOM 1478 N N . VAL A 1 203 ? -3.754 6.975 17.013 1.00 89.19 203 VAL A N 1
ATOM 1479 C CA . VAL A 1 203 ? -3.522 7.906 15.909 1.00 89.19 203 VAL A CA 1
ATOM 1480 C C . VAL A 1 203 ? -4.206 9.230 16.216 1.00 89.19 203 VAL A C 1
ATOM 1482 O O . VAL A 1 203 ? -5.414 9.351 16.059 1.00 89.19 203 VAL A O 1
ATOM 1485 N N . THR A 1 204 ? -3.446 10.241 16.617 1.00 88.25 204 THR A N 1
ATOM 1486 C CA . THR A 1 204 ? -3.953 11.616 16.792 1.00 88.25 204 THR A CA 1
ATOM 1487 C C . THR A 1 204 ? -3.804 12.445 15.517 1.00 88.25 204 THR A C 1
ATOM 1489 O O . THR A 1 204 ? -4.538 13.401 15.286 1.00 88.25 204 THR A O 1
ATOM 1492 N N . SER A 1 205 ? -2.861 12.074 14.647 1.00 86.56 205 SER A N 1
ATOM 1493 C CA . SER A 1 205 ? -2.663 12.685 13.330 1.00 86.56 205 SER A CA 1
ATOM 1494 C C . SER A 1 205 ? -1.959 11.721 12.374 1.00 86.56 205 SER A C 1
ATOM 1496 O O . SER A 1 205 ? -1.313 10.766 12.801 1.00 86.56 205 SER A O 1
ATOM 1498 N N . VAL A 1 206 ? -2.047 11.984 11.067 1.00 86.06 206 VAL A N 1
ATOM 1499 C CA . VAL A 1 206 ? -1.350 11.211 10.021 1.00 86.06 206 VAL A CA 1
ATOM 1500 C C . VAL A 1 206 ? 0.116 11.657 9.934 1.00 86.06 206 VAL A C 1
ATOM 1502 O O . VAL A 1 206 ? 0.559 12.257 8.957 1.00 86.06 206 VAL A O 1
ATOM 1505 N N . SER A 1 207 ? 0.865 11.440 11.012 1.00 86.69 207 SER A N 1
ATOM 1506 C CA . SER A 1 207 ? 2.286 11.771 11.120 1.00 86.69 207 SER A CA 1
ATOM 1507 C C . SER A 1 207 ? 2.984 10.805 12.074 1.00 86.69 207 SER A C 1
ATOM 1509 O O . SER A 1 207 ? 2.344 10.244 12.957 1.00 86.69 207 SER A O 1
ATOM 1511 N N . ALA A 1 208 ? 4.303 10.640 11.941 1.00 81.31 208 ALA A N 1
ATOM 1512 C CA . ALA A 1 208 ? 5.082 9.756 12.813 1.00 81.31 208 ALA A CA 1
ATOM 1513 C C . ALA A 1 208 ? 4.900 10.083 14.308 1.00 81.31 208 ALA A C 1
ATOM 1515 O O . ALA A 1 208 ? 4.712 9.180 15.113 1.00 81.31 208 ALA A O 1
ATOM 1516 N N . SER A 1 209 ? 4.901 11.370 14.672 1.00 84.88 209 SER A N 1
ATOM 1517 C CA . SER A 1 209 ? 4.698 11.824 16.057 1.00 84.88 209 SER A CA 1
ATOM 1518 C C . SER A 1 209 ? 3.253 11.674 16.541 1.00 84.88 209 SER A C 1
ATOM 1520 O O . SER A 1 209 ? 3.004 11.690 17.741 1.00 84.88 209 SER A O 1
ATOM 1522 N N . GLY A 1 210 ? 2.300 11.564 15.612 1.00 83.31 210 GLY A N 1
ATOM 1523 C CA . GLY A 1 210 ? 0.886 11.346 15.902 1.00 83.31 210 GLY A CA 1
ATOM 1524 C C . GLY A 1 210 ? 0.507 9.882 16.094 1.00 83.31 210 GLY A C 1
ATOM 1525 O O . GLY A 1 210 ? -0.654 9.615 16.396 1.00 83.31 210 GLY A O 1
ATOM 1526 N N . ILE A 1 211 ? 1.448 8.953 15.900 1.00 88.38 211 ILE A N 1
ATOM 1527 C CA . ILE A 1 211 ? 1.230 7.515 16.041 1.00 88.38 211 ILE A CA 1
ATOM 1528 C C . ILE A 1 211 ? 1.981 7.041 17.278 1.00 88.38 211 ILE A C 1
ATOM 1530 O O . ILE A 1 211 ? 3.209 7.103 17.331 1.00 88.38 211 ILE A O 1
ATOM 1534 N N . THR A 1 212 ? 1.246 6.557 18.272 1.00 87.38 212 THR A N 1
ATOM 1535 C CA . THR A 1 212 ? 1.826 6.091 19.534 1.00 87.38 212 THR A CA 1
ATOM 1536 C C . THR A 1 212 ? 1.388 4.660 19.835 1.00 87.38 212 THR A C 1
ATOM 1538 O O . THR A 1 212 ? 0.218 4.332 19.639 1.00 87.38 212 THR A O 1
ATOM 1541 N N . PRO A 1 213 ? 2.284 3.775 20.304 1.00 84.38 213 PRO A N 1
ATOM 1542 C CA . PRO A 1 213 ? 1.895 2.435 20.727 1.00 84.38 213 PRO A CA 1
ATOM 1543 C C . PRO A 1 213 ? 0.877 2.478 21.867 1.00 84.38 213 PRO A C 1
ATOM 1545 O O . PRO A 1 213 ? 1.005 3.268 22.804 1.00 84.38 213 PRO A O 1
ATOM 1548 N N . VAL A 1 214 ? -0.122 1.601 21.808 1.00 79.44 214 VAL A N 1
ATOM 1549 C CA . VAL A 1 214 ? -0.997 1.331 22.949 1.00 79.44 214 VAL A CA 1
ATOM 1550 C C . VAL A 1 214 ? -0.244 0.347 23.831 1.00 79.44 214 VAL A C 1
ATOM 1552 O O . VAL A 1 214 ? -0.155 -0.836 23.513 1.00 79.44 214 VAL A O 1
ATOM 1555 N N . THR A 1 215 ? 0.348 0.840 24.913 1.00 62.78 215 THR A N 1
ATOM 1556 C CA . THR A 1 215 ? 0.945 -0.028 25.928 1.00 62.78 215 THR A CA 1
ATOM 1557 C C . THR A 1 215 ? -0.170 -0.777 26.650 1.00 62.78 215 THR A C 1
ATOM 1559 O O . THR A 1 215 ? -1.039 -0.142 27.251 1.00 62.78 215 THR A O 1
ATOM 1562 N N . SER A 1 216 ? -0.148 -2.104 26.534 1.00 49.34 216 SER A N 1
ATOM 1563 C CA . SER A 1 216 ? -0.940 -3.049 27.329 1.00 49.34 216 SER A CA 1
ATOM 1564 C C . SER A 1 216 ? -0.621 -2.959 28.814 1.00 49.34 216 SER A C 1
ATOM 1566 O O . SER A 1 216 ? 0.588 -2.824 29.118 1.00 49.34 216 SER A O 1
#

Nearest PDB structures (foldseek):
  7pug-assembly1_A  TM=7.920E-01  e=2.866E-01  uncultured bacterium
  7pxq-assembly1_A-2  TM=7.950E-01  e=3.239E-01  uncultured bacterium
  4zmh-assembly1_A  TM=6.484E-01  e=3.443E-01  Saccharophagus degradans 2-40
  6nps-assembly1_B  TM=6.208E-01  e=2.697E-01  Amphibacillus xylanus NBRC 15112
  6nps-assembly1_A  TM=6.184E-01  e=3.660E-01  Amphibacillus xylanus NBRC 15112

Radius of gyration: 34.3 Å; Cα contacts (8 Å, |Δi|>4): 360; chains: 1; bounding box: 70×32×85 Å

pLDDT: mean 78.79, std 12.19, range [39.28, 91.0]